Protein AF-0000000087421084 (afdb_homodimer)

Sequence (258 aa):
MLREHEIQVRVRYSETDAMGYLHHANYLNFFEMGRTELLRASGGNYRSVEEQGLFIVVVKMEVRYRAPARYDDMLTVKTQLIRSSPAKLIHNYQVFRDDVLLCEAETLLGCVDAEGKIQRMPDFLSEQLMLREHEIQVRVRYSETDAMGYLHHANYLNFFEMGRTELLRASGGNYRSVEEQGLFIVVVKMEVRYRAPARYDDMLTVKTQLIRSSPAKLIHNYQVFRDDVLLCEAETLLGCVDAEGKIQRMPDFLSEQL

Radius of gyration: 19.01 Å; Cα contacts (8 Å, |Δi|>4): 573; chains: 2; bounding box: 46×54×37 Å

Solvent-accessible surface area (backbone atoms only — not comparable to full-atom values): 13446 Å² total; per-residue (Å²): 120,80,44,58,37,74,47,76,47,67,39,47,74,88,48,39,41,98,86,50,28,50,33,79,46,54,53,49,56,50,52,51,53,31,53,50,49,37,38,39,76,40,76,36,54,69,65,64,44,43,75,70,51,32,43,80,42,74,37,33,38,39,41,40,49,69,46,87,50,39,66,67,38,61,29,38,34,37,25,30,60,74,44,78,55,61,40,35,40,30,38,38,38,38,32,22,48,82,90,43,71,24,33,40,36,39,37,35,32,36,27,18,37,90,84,66,46,81,34,69,55,54,65,73,55,62,72,42,89,115,75,45,58,38,74,48,76,48,66,39,47,72,89,46,37,42,98,86,49,28,49,32,78,47,54,53,50,56,50,51,52,52,30,54,51,49,35,38,39,74,38,76,36,52,70,65,65,44,42,74,73,52,34,45,80,41,74,37,32,39,39,41,40,49,71,48,87,49,38,65,66,38,62,30,40,36,38,24,31,61,75,45,76,56,63,39,37,40,30,38,38,39,39,31,21,48,81,91,42,70,24,34,38,35,40,38,37,31,34,27,20,36,91,85,67,47,80,34,70,55,54,63,74,55,61,74,36,88

Nearest PDB structures (foldseek):
  2egi-assembly1_C  TM=9.529E-01  e=2.575E-13  Aquifex aeolicus
  3hm0-assembly1_B  TM=9.296E-01  e=8.025E-13  Bartonella henselae
  2egi-assembly1_A  TM=9.630E-01  e=4.285E-12  Aquifex aeolicus
  5wh9-assembly2_D-3  TM=9.342E-01  e=6.523E-10  Halalkalibacterium halodurans C-125
  5wh9-assembly2_C-3  TM=9.331E-01  e=7.805E-10  Halalkalibacterium halodurans C-125

Secondary structure (DSSP, 8-state):
---EEEEEEEPPGGGB-TTSBBPGGGHHHHHHHHHHHHHHHTT--HHHHHHTTEEEEEEEEEEEE-S--BTT-EEEEEEEEEEE-SSEEEEEEEEEETTEEEEEEEEEEEEEETTS-B-PPPHHHHTT-/---EEEEEEEPPGGGB-TTSBBPGGGHHHHHHHHHHHHHHHTT--HHHHHHTT-EEEEEEEEEEE-S--BTT-EEEEEEEEEEE-SSEEEEEEEEEETTEEEEEEEEEEEEE-TTS-B-PPPHHHHTT-

Structure (mmCIF, N/CA/C/O backbone):
data_AF-0000000087421084-model_v1
#
loop_
_entity.id
_entity.type
_entity.pdbx_description
1 polymer 'Acyl-CoA thioester hydrolase YbgC'
#
loop_
_atom_site.group_PDB
_atom_site.id
_atom_site.type_symbol
_atom_site.label_atom_id
_atom_site.label_alt_id
_atom_site.label_comp_id
_atom_site.label_asym_id
_atom_site.label_entity_id
_atom_site.label_seq_id
_atom_site.pdbx_PDB_ins_code
_atom_site.Cartn_x
_atom_site.Cartn_y
_atom_site.Cartn_z
_atom_site.occupancy
_atom_site.B_iso_or_equiv
_atom_site.auth_seq_id
_atom_site.auth_comp_id
_atom_site.auth_asym_id
_atom_site.auth_atom_id
_atom_site.pdbx_PDB_model_num
ATOM 1 N N . MET A 1 1 ? -14.633 16.297 19.547 1 50.09 1 MET A N 1
ATOM 2 C CA . MET A 1 1 ? -14.172 16.609 18.188 1 50.09 1 MET A CA 1
ATOM 3 C C . MET A 1 1 ? -14.18 15.367 17.312 1 50.09 1 MET A C 1
ATOM 5 O O . MET A 1 1 ? -14.062 14.25 17.812 1 50.09 1 MET A O 1
ATOM 9 N N . LEU A 1 2 ? -14.688 15.477 15.922 1 62.78 2 LEU A N 1
ATOM 10 C CA . LEU A 1 2 ? -15.086 14.398 15.023 1 62.78 2 LEU A CA 1
ATOM 11 C C . LEU A 1 2 ? -13.914 13.477 14.727 1 62.78 2 LEU A C 1
ATOM 13 O O . LEU A 1 2 ? -12.891 13.914 14.188 1 62.78 2 LEU A O 1
ATOM 17 N N . ARG A 1 3 ? -13.766 12.289 15.352 1 87.25 3 ARG A N 1
ATOM 18 C CA . ARG A 1 3 ? -12.648 11.367 15.25 1 87.25 3 ARG A CA 1
ATOM 19 C C . ARG A 1 3 ? -12.883 10.344 14.141 1 87.25 3 ARG A C 1
ATOM 21 O O . ARG A 1 3 ? -12.117 9.391 13.992 1 87.25 3 ARG A O 1
ATOM 28 N N . GLU A 1 4 ? -14.023 10.688 13.375 1 95.19 4 GLU A N 1
ATOM 29 C CA . GLU A 1 4 ? -14.328 9.797 12.266 1 95.19 4 GLU A CA 1
ATOM 30 C C . GLU A 1 4 ? -14.945 10.555 11.094 1 95.19 4 GLU A C 1
ATOM 32 O O . GLU A 1 4 ? -15.531 11.625 11.281 1 95.19 4 GLU A O 1
ATOM 37 N N . HIS A 1 5 ? -14.797 10.094 9.883 1 97.06 5 HIS A N 1
ATOM 38 C CA . HIS A 1 5 ? -15.297 10.68 8.648 1 97.06 5 HIS A CA 1
ATOM 39 C C . HIS A 1 5 ? -15.453 9.617 7.559 1 97.06 5 HIS A C 1
ATOM 41 O O . HIS A 1 5 ? -14.789 8.578 7.602 1 97.06 5 HIS A O 1
ATOM 47 N N . GLU A 1 6 ? -16.406 9.859 6.652 1 98 6 GLU A N 1
ATOM 48 C CA . GLU A 1 6 ? -16.625 8.938 5.535 1 98 6 GLU A CA 1
ATOM 49 C C . GLU A 1 6 ? -16.656 9.688 4.203 1 98 6 GLU A C 1
ATOM 51 O O . GLU A 1 6 ? -17.219 10.781 4.105 1 98 6 GLU A O 1
ATOM 56 N N . ILE A 1 7 ? -16.094 9.086 3.219 1 98.62 7 ILE A N 1
ATOM 57 C CA . ILE A 1 7 ? -16.203 9.594 1.856 1 98.62 7 ILE A CA 1
ATOM 58 C C . ILE A 1 7 ? -16.578 8.453 0.913 1 98.62 7 ILE A C 1
ATOM 60 O O . ILE A 1 7 ? -16.469 7.277 1.273 1 98.62 7 ILE A O 1
ATOM 64 N N . GLN A 1 8 ? -17.047 8.859 -0.261 1 98.81 8 GLN A N 1
ATOM 65 C CA . GLN A 1 8 ? -17.312 7.883 -1.312 1 98.81 8 GLN A CA 1
ATOM 66 C C . GLN A 1 8 ? -16.359 8.07 -2.488 1 98.81 8 GLN A C 1
ATOM 68 O O . GLN A 1 8 ? -16.047 9.203 -2.871 1 98.81 8 GLN A O 1
ATOM 73 N N . VAL A 1 9 ? -15.922 6.984 -2.988 1 98.75 9 VAL A N 1
ATOM 74 C CA . VAL A 1 9 ? -15.016 7.012 -4.133 1 98.75 9 VAL A CA 1
ATOM 75 C C . VAL A 1 9 ? -15.445 5.961 -5.152 1 98.75 9 VAL A C 1
ATOM 77 O O . VAL A 1 9 ? -15.859 4.859 -4.785 1 98.75 9 VAL A O 1
ATOM 80 N N . ARG A 1 10 ? -15.375 6.301 -6.406 1 98.75 10 ARG A N 1
ATOM 81 C CA . ARG A 1 10 ? -15.633 5.363 -7.496 1 98.75 10 ARG A CA 1
ATOM 82 C C . ARG A 1 10 ? -14.336 4.773 -8.031 1 98.75 10 ARG A C 1
ATOM 84 O O . ARG A 1 10 ? -13.383 5.508 -8.32 1 98.75 10 ARG A O 1
ATOM 91 N N . VAL A 1 11 ? -14.336 3.443 -8.133 1 98.81 11 VAL A N 1
ATOM 92 C CA . VAL A 1 11 ? -13.148 2.783 -8.672 1 98.81 11 VAL A CA 1
ATOM 93 C C . VAL A 1 11 ? -12.992 3.129 -10.156 1 98.81 11 VAL A C 1
ATOM 95 O O . VAL A 1 11 ? -13.906 2.896 -10.953 1 98.81 11 VAL A O 1
ATOM 98 N N . ARG A 1 12 ? -11.883 3.594 -10.555 1 98.62 12 ARG A N 1
ATOM 99 C CA . ARG A 1 12 ? -11.594 3.969 -11.938 1 98.62 12 ARG A CA 1
ATOM 100 C C . ARG A 1 12 ? -10.992 2.801 -12.711 1 98.62 12 ARG A C 1
ATOM 102 O O . ARG A 1 12 ? -10.398 1.899 -12.117 1 98.62 12 ARG A O 1
ATOM 109 N N . TYR A 1 13 ? -11.055 2.893 -14.023 1 98.38 13 TYR A N 1
ATOM 110 C CA . TYR A 1 13 ? -10.555 1.835 -14.891 1 98.38 13 TYR A CA 1
ATOM 111 C C . TYR A 1 13 ? -9.047 1.662 -14.727 1 98.38 13 TYR A C 1
ATOM 113 O O . TYR A 1 13 ? -8.555 0.537 -14.633 1 98.38 13 TYR A O 1
ATOM 121 N N . SER A 1 14 ? -8.281 2.693 -14.609 1 97.81 14 SER A N 1
ATOM 122 C CA . SER A 1 14 ? -6.824 2.682 -14.547 1 97.81 14 SER A CA 1
ATOM 123 C C . SER A 1 14 ? -6.332 2.127 -13.219 1 97.81 14 SER A C 1
ATOM 125 O O . SER A 1 14 ? -5.141 1.862 -13.055 1 97.81 14 SER A O 1
ATOM 127 N N . GLU A 1 15 ? -7.227 1.952 -12.281 1 98.38 15 GLU A N 1
ATOM 128 C CA . GLU A 1 15 ? -6.848 1.492 -10.953 1 98.38 15 GLU A CA 1
ATOM 129 C C . GLU A 1 15 ? -7.004 -0.021 -10.82 1 98.38 15 GLU A C 1
ATOM 131 O O . GLU A 1 15 ? -6.656 -0.603 -9.797 1 98.38 15 GLU A O 1
ATOM 136 N N . THR A 1 16 ? -7.609 -0.667 -11.844 1 98 16 THR A N 1
ATOM 137 C CA . THR A 1 16 ? -7.832 -2.107 -11.812 1 98 16 THR A CA 1
ATOM 138 C C . THR A 1 16 ? -6.645 -2.854 -12.422 1 98 16 THR A C 1
ATOM 140 O O . THR A 1 16 ? -5.766 -2.242 -13.031 1 98 16 THR A O 1
ATOM 143 N N . ASP A 1 17 ? -6.621 -4.156 -12.117 1 95.94 17 ASP A N 1
ATOM 144 C CA . ASP A 1 17 ? -5.523 -4.977 -12.617 1 95.94 17 ASP A CA 1
ATOM 145 C C . ASP A 1 17 ? -6.027 -6.027 -13.609 1 95.94 17 ASP A C 1
ATOM 147 O O . ASP A 1 17 ? -7.188 -5.988 -14.023 1 95.94 17 ASP A O 1
ATOM 151 N N . ALA A 1 18 ? -5.141 -6.906 -14.062 1 92.06 18 ALA A N 1
ATOM 152 C CA . ALA A 1 18 ? -5.438 -7.879 -15.117 1 92.06 18 ALA A CA 1
ATOM 153 C C . ALA A 1 18 ? -6.566 -8.812 -14.695 1 92.06 18 ALA A C 1
ATOM 155 O O . ALA A 1 18 ? -7.227 -9.422 -15.539 1 92.06 18 ALA A O 1
ATOM 156 N N . MET A 1 19 ? -6.816 -8.875 -13.367 1 91.69 19 MET A N 1
ATOM 157 C CA . MET A 1 19 ? -7.887 -9.734 -12.867 1 91.69 19 MET A CA 1
ATOM 158 C C . MET A 1 19 ? -9.219 -8.992 -12.867 1 91.69 19 MET A C 1
ATOM 160 O O . MET A 1 19 ? -10.266 -9.586 -12.578 1 91.69 19 MET A O 1
ATOM 164 N N . GLY A 1 20 ? -9.117 -7.684 -13.18 1 93.94 20 GLY A N 1
ATOM 165 C CA . GLY A 1 20 ? -10.32 -6.871 -13.164 1 93.94 20 GLY A CA 1
ATOM 166 C C . GLY A 1 20 ? -10.664 -6.336 -11.781 1 93.94 20 GLY A C 1
ATOM 167 O O . GLY A 1 20 ? -11.758 -5.828 -11.562 1 93.94 20 GLY A O 1
ATOM 168 N N . TYR A 1 21 ? -9.805 -6.531 -10.852 1 96.94 21 TYR A N 1
ATOM 169 C CA . TYR A 1 21 ? -10 -6.035 -9.492 1 96.94 21 TYR A CA 1
ATOM 170 C C . TYR A 1 21 ? -9.266 -4.723 -9.273 1 96.94 21 TYR A C 1
ATOM 172 O O . TYR A 1 21 ? -8.289 -4.426 -9.977 1 96.94 21 TYR A O 1
ATOM 180 N N . LEU A 1 22 ? -9.789 -3.904 -8.352 1 98.5 22 LEU A N 1
ATOM 181 C CA . LEU A 1 22 ? -8.953 -2.836 -7.82 1 98.5 22 LEU A CA 1
ATOM 182 C C . LEU A 1 22 ? -7.629 -3.391 -7.301 1 98.5 22 LEU A C 1
ATOM 184 O O . LEU A 1 22 ? -7.617 -4.25 -6.414 1 98.5 22 LEU A O 1
ATOM 188 N N . HIS A 1 23 ? -6.574 -2.889 -7.867 1 98.5 23 HIS A N 1
ATOM 189 C CA . HIS A 1 23 ? -5.25 -3.328 -7.434 1 98.5 23 HIS A CA 1
ATOM 190 C C . HIS A 1 23 ? -5.031 -3.033 -5.953 1 98.5 23 HIS A C 1
ATOM 192 O O . HIS A 1 23 ? -5.383 -1.954 -5.473 1 98.5 23 HIS A O 1
ATOM 198 N N . HIS A 1 24 ? -4.398 -3.979 -5.254 1 98.62 24 HIS A N 1
ATOM 199 C CA . HIS A 1 24 ? -4.285 -3.877 -3.805 1 98.62 24 HIS A CA 1
ATOM 200 C C . HIS A 1 24 ? -3.549 -2.607 -3.395 1 98.62 24 HIS A C 1
ATOM 202 O O . HIS A 1 24 ? -3.848 -2.02 -2.354 1 98.62 24 HIS A O 1
ATOM 208 N N . ALA A 1 25 ? -2.627 -2.141 -4.176 1 98.69 25 ALA A N 1
ATOM 209 C CA . ALA A 1 25 ? -1.849 -0.947 -3.854 1 98.69 25 ALA A CA 1
ATOM 210 C C . ALA A 1 25 ? -2.723 0.303 -3.887 1 98.69 25 ALA A C 1
ATOM 212 O O . ALA A 1 25 ? -2.461 1.27 -3.166 1 98.69 25 ALA A O 1
ATOM 213 N N . ASN A 1 26 ? -3.721 0.265 -4.684 1 98.75 26 ASN A N 1
ATOM 214 C CA . ASN A 1 26 ? -4.496 1.478 -4.922 1 98.75 26 ASN A CA 1
ATOM 215 C C . ASN A 1 26 ? -5.434 1.779 -3.754 1 98.75 26 ASN A C 1
ATOM 217 O O . ASN A 1 26 ? -5.934 2.9 -3.627 1 98.75 26 ASN A O 1
ATOM 221 N N . TYR A 1 27 ? -5.688 0.797 -2.883 1 98.94 27 TYR A N 1
ATOM 222 C CA . TYR A 1 27 ? -6.438 1.064 -1.663 1 98.94 27 TYR A CA 1
ATOM 223 C C . TYR A 1 27 ? -5.738 2.115 -0.809 1 98.94 27 TYR A C 1
ATOM 225 O O . TYR A 1 27 ? -6.391 2.889 -0.106 1 98.94 27 TYR A O 1
ATOM 233 N N . LEU A 1 28 ? -4.43 2.137 -0.872 1 98.81 28 LEU A N 1
ATOM 234 C CA . LEU A 1 28 ? -3.66 3.076 -0.063 1 98.81 28 LEU A CA 1
ATOM 235 C C . LEU A 1 28 ? -3.979 4.516 -0.452 1 98.81 28 LEU A C 1
ATOM 237 O O . LEU A 1 28 ? -3.982 5.406 0.4 1 98.81 28 LEU A O 1
ATOM 241 N N . ASN A 1 29 ? -4.227 4.734 -1.696 1 98.62 29 ASN A N 1
ATOM 242 C CA . ASN A 1 29 ? -4.645 6.059 -2.143 1 98.62 29 ASN A CA 1
ATOM 243 C C . ASN A 1 29 ? -5.969 6.473 -1.509 1 98.62 29 ASN A C 1
ATOM 245 O O . ASN A 1 29 ? -6.164 7.645 -1.173 1 98.62 29 ASN A O 1
ATOM 249 N N . PHE A 1 30 ? -6.832 5.539 -1.346 1 98.88 30 PHE A N 1
ATOM 250 C CA . PHE A 1 30 ? -8.125 5.832 -0.73 1 98.88 30 PHE A CA 1
ATOM 251 C C . PHE A 1 30 ? -7.953 6.152 0.75 1 98.88 30 PHE A C 1
ATOM 253 O O . PHE A 1 30 ? -8.656 7.016 1.287 1 98.88 30 PHE A O 1
ATOM 260 N N . PHE A 1 31 ? -7.027 5.395 1.418 1 98.81 31 PHE A N 1
ATOM 261 C CA . PHE A 1 31 ? -6.734 5.723 2.809 1 98.81 31 PHE A CA 1
ATOM 262 C C . PHE A 1 31 ? -6.25 7.16 2.939 1 98.81 31 PHE A C 1
ATOM 264 O O . PHE A 1 31 ? -6.68 7.887 3.838 1 98.81 31 PHE A O 1
ATOM 271 N N . GLU A 1 32 ? -5.359 7.543 2.062 1 98.31 32 GLU A N 1
ATOM 272 C CA . GLU A 1 32 ? -4.844 8.906 2.057 1 98.31 32 GLU A CA 1
ATOM 273 C C . GLU A 1 32 ? -5.969 9.922 1.853 1 98.31 32 GLU A C 1
ATOM 275 O O . GLU A 1 32 ? -6.043 10.922 2.564 1 98.31 32 GLU A O 1
ATOM 280 N N . MET A 1 33 ? -6.832 9.648 0.858 1 98.19 33 MET A N 1
ATOM 281 C CA . MET A 1 33 ? -7.977 10.531 0.645 1 98.19 33 MET A CA 1
ATOM 282 C C . MET A 1 33 ? -8.828 10.625 1.905 1 98.19 33 MET A C 1
ATOM 284 O O . MET A 1 33 ? -9.266 11.711 2.285 1 98.19 33 MET A O 1
ATOM 288 N N . GLY A 1 34 ? -9.039 9.469 2.539 1 98.12 34 GLY A N 1
ATOM 289 C CA . GLY A 1 34 ? -9.844 9.43 3.75 1 98.12 34 GLY A CA 1
ATOM 290 C C . GLY A 1 34 ? -9.297 10.297 4.863 1 98.12 34 GLY A C 1
ATOM 291 O O . GLY A 1 34 ? -10.023 11.109 5.441 1 98.12 34 GLY A O 1
ATOM 292 N N . ARG A 1 35 ? -8.055 10.141 5.18 1 96.5 35 ARG A N 1
ATOM 293 C CA . ARG A 1 35 ? -7.504 10.891 6.301 1 96.5 35 ARG A CA 1
ATOM 294 C C . ARG A 1 35 ? -7.391 12.375 5.957 1 96.5 35 ARG A C 1
ATOM 296 O O . ARG A 1 35 ? -7.531 13.234 6.828 1 96.5 35 ARG A O 1
ATOM 303 N N . THR A 1 36 ? -7.148 12.719 4.676 1 96 36 THR A N 1
ATOM 304 C CA . THR A 1 36 ? -7.125 14.109 4.242 1 96 36 THR A CA 1
ATOM 305 C C . THR A 1 36 ? -8.484 14.766 4.449 1 96 36 THR A C 1
ATOM 307 O O . THR A 1 36 ? -8.578 15.859 5 1 96 36 THR A O 1
ATOM 310 N N . GLU A 1 37 ? -9.516 14.062 4.074 1 96.62 37 GLU A N 1
ATOM 311 C CA . GLU A 1 37 ? -10.867 14.617 4.191 1 96.62 37 GLU A CA 1
ATOM 312 C C . GLU A 1 37 ? -11.328 14.648 5.648 1 96.62 37 GLU A C 1
ATOM 314 O O . GLU A 1 37 ? -12.062 15.547 6.051 1 96.62 37 GLU A O 1
ATOM 319 N N . LEU A 1 38 ? -10.906 13.672 6.434 1 95.94 38 LEU A N 1
ATOM 320 C CA . LEU A 1 38 ? -11.18 13.727 7.867 1 95.94 38 LEU A CA 1
ATOM 321 C C . LEU A 1 38 ? -10.609 15 8.477 1 95.94 38 LEU A C 1
ATOM 323 O O . LEU A 1 38 ? -11.297 15.695 9.234 1 95.94 38 LEU A O 1
ATOM 327 N N . LEU A 1 39 ? -9.391 15.273 8.141 1 93.25 39 LEU A N 1
ATOM 328 C CA . LEU A 1 39 ? -8.758 16.484 8.648 1 93.25 39 LEU A CA 1
ATOM 329 C C . LEU A 1 39 ? -9.516 17.734 8.18 1 93.25 39 LEU A C 1
ATOM 331 O O . LEU A 1 39 ? -9.742 18.656 8.969 1 93.25 39 LEU A O 1
ATOM 335 N N . ARG A 1 40 ? -9.859 17.75 6.922 1 93.25 40 ARG A N 1
ATOM 336 C CA . ARG A 1 40 ? -10.602 18.875 6.375 1 93.25 40 ARG A CA 1
ATOM 337 C C . ARG A 1 40 ? -11.914 19.078 7.121 1 93.25 40 ARG A C 1
ATOM 339 O O . ARG A 1 40 ? -12.297 20.219 7.426 1 93.25 40 ARG A O 1
ATOM 346 N N . ALA A 1 41 ? -12.594 18.047 7.414 1 92.5 41 ALA A N 1
ATOM 347 C CA . ALA A 1 41 ? -13.867 18.094 8.125 1 92.5 41 ALA A CA 1
ATOM 348 C C . ALA A 1 41 ? -13.68 18.656 9.539 1 92.5 41 ALA A C 1
ATOM 350 O O . ALA A 1 41 ? -14.617 19.172 10.133 1 92.5 41 ALA A O 1
ATOM 351 N N . SER A 1 42 ? -12.484 18.516 10.039 1 88.44 42 SER A N 1
ATOM 352 C CA . SER A 1 42 ? -12.18 18.984 11.383 1 88.44 42 SER A CA 1
ATOM 353 C C . SER A 1 42 ? -11.672 20.422 11.367 1 88.44 42 SER A C 1
ATOM 355 O O . SER A 1 42 ? -11.289 20.969 12.406 1 88.44 42 SER A O 1
ATOM 357 N N . GLY A 1 43 ? -11.594 21.016 10.18 1 87.88 43 GLY A N 1
ATOM 358 C CA . GLY A 1 43 ? -11.211 22.422 10.07 1 87.88 43 GLY A CA 1
ATOM 359 C C . GLY A 1 43 ? -9.758 22.625 9.68 1 87.88 43 GLY A C 1
ATOM 360 O O . GLY A 1 43 ? -9.273 23.75 9.633 1 87.88 43 GLY A O 1
ATOM 361 N N . GLY A 1 44 ? -9.133 21.469 9.414 1 87.94 44 GLY A N 1
ATOM 362 C CA . GLY A 1 44 ? -7.734 21.547 9.039 1 87.94 44 GLY A CA 1
ATOM 363 C C . GLY A 1 44 ? -7.484 21.125 7.598 1 87.94 44 GLY A C 1
ATOM 364 O O . GLY A 1 44 ? -8.422 20.828 6.863 1 87.94 44 GLY A O 1
ATOM 365 N N . ASN A 1 45 ? -6.129 21.281 7.219 1 89.25 45 ASN A N 1
ATOM 366 C CA . ASN A 1 45 ? -5.699 20.766 5.922 1 89.25 45 ASN A CA 1
ATOM 367 C C . ASN A 1 45 ? -4.188 20.547 5.887 1 89.25 45 ASN A C 1
ATOM 369 O O . ASN A 1 45 ? -3.428 21.297 6.488 1 89.25 45 ASN A O 1
ATOM 373 N N . TYR A 1 46 ? -3.875 19.531 5.176 1 89.25 46 TYR A N 1
ATOM 374 C CA . TYR A 1 46 ? -2.473 19.125 5.125 1 89.25 46 TYR A CA 1
ATOM 375 C C . TYR A 1 46 ? -1.642 20.156 4.367 1 89.25 46 TYR A C 1
ATOM 377 O O . TYR A 1 46 ? -0.456 20.344 4.656 1 89.25 46 TYR A O 1
ATOM 385 N N . ARG A 1 47 ? -2.25 20.859 3.469 1 91.25 47 ARG A N 1
ATOM 386 C CA . ARG A 1 47 ? -1.538 21.891 2.703 1 91.25 47 ARG A CA 1
ATOM 387 C C . ARG A 1 47 ? -0.979 22.969 3.619 1 91.25 47 ARG A C 1
ATOM 389 O O . ARG A 1 47 ? 0.162 23.406 3.451 1 91.25 47 ARG A O 1
ATOM 396 N N . SER A 1 48 ? -1.76 23.391 4.57 1 90.38 48 SER A N 1
ATOM 397 C CA . SER A 1 48 ? -1.326 24.406 5.516 1 90.38 48 SER A CA 1
ATOM 398 C C . SER A 1 48 ? -0.156 23.922 6.363 1 90.38 48 SER A C 1
ATOM 400 O O . SER A 1 48 ? 0.716 24.703 6.738 1 90.38 48 SER A O 1
ATOM 402 N N . VAL A 1 49 ? -0.124 22.641 6.68 1 91.06 49 VAL A N 1
ATOM 403 C CA . VAL A 1 49 ? 0.974 22.031 7.426 1 91.06 49 VAL A CA 1
ATOM 404 C C . VAL A 1 49 ? 2.262 22.109 6.609 1 91.06 49 VAL A C 1
ATOM 406 O O . VAL A 1 49 ? 3.305 22.516 7.121 1 91.06 49 VAL A O 1
ATOM 409 N N . GLU A 1 50 ? 2.119 21.781 5.371 1 92.38 50 GLU A N 1
ATOM 410 C CA . GLU A 1 50 ? 3.266 21.797 4.469 1 92.38 50 GLU A CA 1
ATOM 411 C C . GLU A 1 50 ? 3.812 23.219 4.293 1 92.38 50 GLU A C 1
ATOM 413 O O . GLU A 1 50 ? 5.02 23.406 4.141 1 92.38 50 GLU A O 1
ATOM 418 N N . GLU A 1 51 ? 2.941 24.219 4.285 1 92.31 51 GLU A N 1
ATOM 419 C CA . GLU A 1 51 ? 3.34 25.609 4.145 1 92.31 51 GLU A CA 1
ATOM 420 C C . GLU A 1 51 ? 4.219 26.047 5.312 1 92.31 51 GLU A C 1
ATOM 422 O O . GLU A 1 51 ? 4.965 27.031 5.199 1 92.31 51 GLU A O 1
ATOM 427 N N . GLN A 1 52 ? 4.168 25.375 6.379 1 91.94 52 GLN A N 1
ATOM 428 C CA . GLN A 1 52 ? 4.977 25.672 7.551 1 91.94 52 GLN A CA 1
ATOM 429 C C . GLN A 1 52 ? 6.281 24.891 7.539 1 91.94 52 GLN A C 1
ATOM 431 O O . GLN A 1 52 ? 7.035 24.906 8.516 1 91.94 52 GLN A O 1
ATOM 436 N N . GLY A 1 53 ? 6.492 24.156 6.496 1 93.56 53 GLY A N 1
ATOM 437 C CA . GLY A 1 53 ? 7.715 23.375 6.367 1 93.56 53 GLY A CA 1
ATOM 438 C C . GLY A 1 53 ? 7.645 22.031 7.062 1 93.56 53 GLY A C 1
ATOM 439 O O . GLY A 1 53 ? 8.672 21.422 7.371 1 93.56 53 GLY A O 1
ATOM 440 N N . LEU A 1 54 ? 6.41 21.609 7.398 1 95.44 54 LEU A N 1
ATOM 441 C CA . LEU A 1 54 ? 6.203 20.328 8.062 1 95.44 54 LEU A CA 1
ATOM 442 C C . LEU A 1 54 ? 5.461 19.359 7.152 1 95.44 54 LEU A C 1
ATOM 444 O O . LEU A 1 54 ? 4.699 19.781 6.277 1 95.44 54 LEU A O 1
ATOM 448 N N . PHE A 1 55 ? 5.742 18.094 7.387 1 95.12 55 PHE A N 1
ATOM 449 C CA . PHE A 1 55 ? 5.148 17.047 6.57 1 95.12 55 PHE A CA 1
ATOM 450 C C . PHE A 1 55 ? 4.656 15.891 7.441 1 95.12 55 PHE A C 1
ATOM 452 O O . PHE A 1 55 ? 5.289 15.547 8.438 1 95.12 55 PHE A O 1
ATOM 459 N N . ILE A 1 56 ? 3.531 15.391 7.074 1 95.44 56 ILE A N 1
ATOM 460 C CA . ILE A 1 56 ? 3.016 14.18 7.699 1 95.44 56 ILE A CA 1
ATOM 461 C C . ILE A 1 56 ? 3.305 12.977 6.809 1 95.44 56 ILE A C 1
ATOM 463 O O . ILE A 1 56 ? 2.836 12.906 5.668 1 95.44 56 ILE A O 1
ATOM 467 N N . VAL A 1 57 ? 4.047 12 7.34 1 97.12 57 VAL A N 1
ATOM 468 C CA . VAL A 1 57 ? 4.508 10.875 6.523 1 97.12 57 VAL A CA 1
ATOM 469 C C . VAL A 1 57 ? 3.996 9.562 7.117 1 97.12 57 VAL A C 1
ATOM 471 O O . VAL A 1 57 ? 3.771 9.469 8.328 1 97.12 57 VAL A O 1
ATOM 474 N N . VAL A 1 58 ? 3.758 8.617 6.27 1 98.44 58 VAL A N 1
ATOM 475 C CA . VAL A 1 58 ? 3.402 7.285 6.738 1 98.44 58 VAL A CA 1
ATOM 476 C C . VAL A 1 58 ? 4.652 6.555 7.215 1 98.44 58 VAL A C 1
ATOM 478 O O . VAL A 1 58 ? 5.625 6.418 6.465 1 98.44 58 VAL A O 1
ATOM 481 N N . VAL A 1 59 ? 4.605 6.078 8.438 1 98.5 59 VAL A N 1
ATOM 482 C CA . VAL A 1 59 ? 5.723 5.383 9.062 1 98.5 59 VAL A CA 1
ATOM 483 C C . VAL A 1 59 ? 5.48 3.875 9.031 1 98.5 59 VAL A C 1
ATOM 485 O O . VAL A 1 59 ? 6.406 3.094 8.805 1 98.5 59 VAL A O 1
ATOM 488 N N . LYS A 1 60 ? 4.297 3.527 9.336 1 98.81 60 LYS A N 1
ATOM 489 C CA . LYS A 1 60 ? 3.887 2.125 9.359 1 98.81 60 LYS A CA 1
ATOM 490 C C . LYS A 1 60 ? 2.471 1.958 8.812 1 98.81 60 LYS A C 1
ATOM 492 O O . LYS A 1 60 ? 1.631 2.846 8.969 1 98.81 60 LYS A O 1
ATOM 497 N N . MET A 1 61 ? 2.248 0.798 8.289 1 98.75 61 MET A N 1
ATOM 498 C CA . MET A 1 61 ? 0.911 0.49 7.789 1 98.75 61 MET A CA 1
ATOM 499 C C . MET A 1 61 ? 0.643 -1.011 7.848 1 98.75 61 MET A C 1
ATOM 501 O O . MET A 1 61 ? 1.525 -1.815 7.543 1 98.75 61 MET A O 1
ATOM 505 N N . GLU A 1 62 ? -0.53 -1.327 8.227 1 98.88 62 GLU A N 1
ATOM 506 C CA . GLU A 1 62 ? -1.044 -2.691 8.148 1 98.88 62 GLU A CA 1
ATOM 507 C C . GLU A 1 62 ? -2.381 -2.732 7.41 1 98.88 62 GLU A C 1
ATOM 509 O O . GLU A 1 62 ? -3.271 -1.926 7.684 1 98.88 62 GLU A O 1
ATOM 514 N N . VAL A 1 63 ? -2.502 -3.67 6.531 1 98.88 63 VAL A N 1
ATOM 515 C CA . VAL A 1 63 ? -3.709 -3.766 5.719 1 98.88 63 VAL A CA 1
ATOM 516 C C . VAL A 1 63 ? -4.191 -5.215 5.68 1 98.88 63 VAL A C 1
ATOM 518 O O . VAL A 1 63 ? -3.387 -6.141 5.543 1 98.88 63 VAL A O 1
ATOM 521 N N . ARG A 1 64 ? -5.457 -5.383 5.793 1 98.88 64 ARG A N 1
ATOM 522 C CA . ARG A 1 64 ? -6.117 -6.664 5.574 1 98.88 64 ARG A CA 1
ATOM 523 C C . ARG A 1 64 ? -7.148 -6.566 4.453 1 98.88 64 ARG A C 1
ATOM 525 O O . ARG A 1 64 ? -8.078 -5.766 4.527 1 98.88 64 ARG A O 1
ATOM 532 N N . TYR A 1 65 ? -6.945 -7.375 3.455 1 98.69 65 TYR A N 1
ATOM 533 C CA . TYR A 1 65 ? -7.863 -7.43 2.324 1 98.69 65 TYR A CA 1
ATOM 534 C C . TYR A 1 65 ? -8.844 -8.586 2.477 1 98.69 65 TYR A C 1
ATOM 536 O O . TYR A 1 65 ? -8.438 -9.734 2.635 1 98.69 65 TYR A O 1
ATOM 544 N N . ARG A 1 66 ? -10.117 -8.25 2.338 1 97.88 66 ARG A N 1
ATOM 545 C CA . ARG A 1 66 ? -11.125 -9.258 2.656 1 97.88 66 ARG A CA 1
ATOM 546 C C . ARG A 1 66 ? -11.875 -9.695 1.402 1 97.88 66 ARG A C 1
ATOM 548 O O . ARG A 1 66 ? -12.211 -10.867 1.254 1 97.88 66 ARG A O 1
ATOM 555 N N . ALA A 1 67 ? -12.227 -8.797 0.555 1 97.31 67 ALA A N 1
ATOM 556 C CA . ALA A 1 67 ? -12.961 -9.039 -0.688 1 97.31 67 ALA A CA 1
ATOM 557 C C . ALA A 1 67 ? -12.547 -8.039 -1.767 1 97.31 67 ALA A C 1
ATOM 559 O O . ALA A 1 67 ? -12.109 -6.93 -1.459 1 97.31 67 ALA A O 1
ATOM 560 N N . PRO A 1 68 ? -12.688 -8.445 -3.012 1 97.12 68 PRO A N 1
ATOM 561 C CA . PRO A 1 68 ? -12.227 -7.57 -4.086 1 97.12 68 PRO A CA 1
ATOM 562 C C . PRO A 1 68 ? -13.234 -6.477 -4.434 1 97.12 68 PRO A C 1
ATOM 564 O O . PRO A 1 68 ? -14.438 -6.648 -4.219 1 97.12 68 PRO A O 1
ATOM 567 N N . ALA A 1 69 ? -12.734 -5.352 -4.914 1 98.31 69 ALA A N 1
ATOM 568 C CA . ALA A 1 69 ? -13.516 -4.332 -5.602 1 98.31 69 ALA A CA 1
ATOM 569 C C . ALA A 1 69 ? -13.273 -4.371 -7.109 1 98.31 69 ALA A C 1
ATOM 571 O O . ALA A 1 69 ? -12.227 -4.844 -7.559 1 98.31 69 ALA A O 1
ATOM 572 N N . ARG A 1 70 ? -14.234 -3.852 -7.898 1 97.88 70 ARG A N 1
ATOM 573 C CA . ARG A 1 70 ? -14.148 -3.875 -9.359 1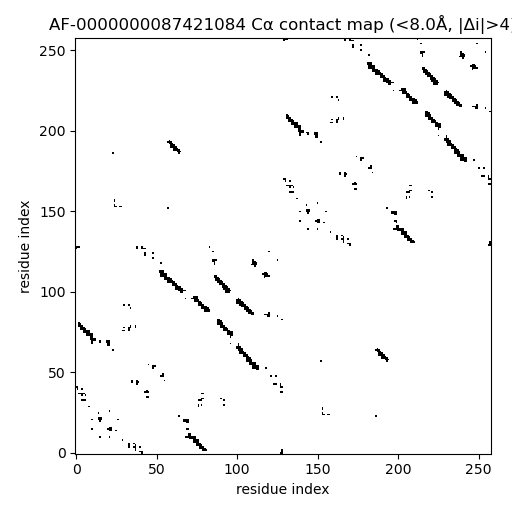 97.88 70 ARG A CA 1
ATOM 574 C C . ARG A 1 70 ? -14.375 -2.484 -9.938 1 97.88 70 ARG A C 1
ATOM 576 O O . ARG A 1 70 ? -14.773 -1.562 -9.227 1 97.88 70 ARG A O 1
ATOM 583 N N . TYR A 1 71 ? -14.086 -2.424 -11.219 1 98.38 71 TYR A N 1
ATOM 584 C CA . TYR A 1 71 ? -14.328 -1.182 -11.945 1 98.38 71 TYR A CA 1
ATOM 585 C C . TYR A 1 71 ? -15.742 -0.676 -11.711 1 98.38 71 TYR A C 1
ATOM 587 O O . TYR A 1 71 ? -16.703 -1.457 -11.719 1 98.38 71 TYR A O 1
ATOM 595 N N . ASP A 1 72 ? -15.797 0.617 -11.461 1 98.38 72 ASP A N 1
ATOM 596 C CA . ASP A 1 72 ? -17.047 1.37 -11.383 1 98.38 72 ASP A CA 1
ATOM 597 C C . ASP A 1 72 ? -17.766 1.097 -10.062 1 98.38 72 ASP A C 1
ATOM 599 O O . ASP A 1 72 ? -18.828 1.674 -9.797 1 98.38 72 ASP A O 1
ATOM 603 N N . ASP A 1 73 ? -17.219 0.241 -9.234 1 98.69 73 ASP A N 1
ATOM 604 C CA . ASP A 1 73 ? -17.766 0.094 -7.891 1 98.69 73 ASP A CA 1
ATOM 605 C C . ASP A 1 73 ? -17.734 1.419 -7.133 1 98.69 73 ASP A C 1
ATOM 607 O O . ASP A 1 73 ? -16.734 2.143 -7.188 1 98.69 73 ASP A O 1
ATOM 611 N N . MET A 1 74 ? -18.828 1.79 -6.5 1 98.88 74 MET A N 1
ATOM 612 C CA . MET A 1 74 ? -18.844 2.877 -5.523 1 98.88 74 MET A CA 1
ATOM 613 C C . MET A 1 74 ? -18.469 2.365 -4.133 1 98.88 74 MET A C 1
ATOM 615 O O . MET A 1 74 ? -19.156 1.502 -3.584 1 98.88 74 MET A O 1
ATOM 619 N N . LEU A 1 75 ? -17.391 2.932 -3.572 1 98.94 75 LEU A N 1
ATOM 620 C CA . LEU A 1 75 ? -16.891 2.459 -2.289 1 98.94 75 LEU A CA 1
ATOM 621 C C . LEU A 1 75 ? -17.047 3.527 -1.214 1 98.94 75 LEU A C 1
ATOM 623 O O . LEU A 1 75 ? -16.922 4.723 -1.497 1 98.94 75 LEU A O 1
ATOM 627 N N . THR A 1 76 ? -17.344 3.059 -0.009 1 98.94 76 THR A N 1
ATOM 628 C CA . THR A 1 76 ? -17.312 3.93 1.161 1 98.94 76 THR A CA 1
ATOM 629 C C . THR A 1 76 ? -16.031 3.729 1.954 1 98.94 76 THR A C 1
ATOM 631 O O . THR A 1 76 ? -15.711 2.607 2.359 1 98.94 76 THR A O 1
ATOM 634 N N . VAL A 1 77 ? -15.344 4.797 2.129 1 98.88 77 VAL A N 1
ATOM 635 C CA . VAL A 1 77 ? -14.133 4.781 2.941 1 98.88 77 VAL A CA 1
ATOM 636 C C . VAL A 1 77 ? -14.406 5.445 4.289 1 98.88 77 VAL A C 1
ATOM 638 O O . VAL A 1 77 ? -14.648 6.652 4.355 1 98.88 77 VAL A O 1
ATOM 641 N N . LYS A 1 78 ? -14.344 4.609 5.324 1 98.81 78 LYS A N 1
ATOM 642 C CA . LYS A 1 78 ? -14.477 5.117 6.688 1 98.81 78 LYS A CA 1
ATOM 643 C C . LYS A 1 78 ? -13.109 5.289 7.34 1 98.81 78 LYS A C 1
ATOM 645 O O . LYS A 1 78 ? -12.297 4.363 7.352 1 98.81 78 LYS A O 1
ATOM 650 N N . THR A 1 79 ? -12.914 6.438 7.836 1 98.56 79 THR A N 1
ATOM 651 C CA . THR A 1 79 ? -11.641 6.766 8.469 1 98.56 79 THR A CA 1
ATOM 652 C C . THR A 1 79 ? -11.859 7.27 9.891 1 98.56 79 THR A C 1
ATOM 654 O O . THR A 1 79 ? -12.766 8.062 10.148 1 98.56 79 THR A O 1
ATOM 657 N N . GLN A 1 80 ? -11.047 6.75 10.797 1 97.94 80 GLN A N 1
ATOM 658 C CA . GLN A 1 80 ? -11.125 7.16 12.195 1 97.94 80 GLN A CA 1
ATOM 659 C C . GLN A 1 80 ? -9.742 7.492 12.75 1 97.94 80 GLN A C 1
ATOM 661 O O . GLN A 1 80 ? -8.789 6.734 12.547 1 97.94 80 GLN A O 1
ATOM 666 N N . LEU A 1 81 ? -9.609 8.594 13.43 1 96.69 81 LEU A N 1
ATOM 667 C CA . LEU A 1 81 ? -8.414 8.883 14.219 1 96.69 81 LEU A CA 1
ATOM 668 C C . LEU A 1 81 ? -8.453 8.148 15.555 1 96.69 81 LEU A C 1
ATOM 670 O O . LEU A 1 81 ? -9.312 8.43 16.391 1 96.69 81 LEU A O 1
ATOM 674 N N . ILE A 1 82 ? -7.488 7.266 15.789 1 95.81 82 ILE A N 1
ATOM 675 C CA . ILE A 1 82 ? -7.539 6.395 16.953 1 95.81 82 ILE A CA 1
ATOM 676 C C . ILE A 1 82 ? -6.668 6.969 18.062 1 95.81 82 ILE A C 1
ATOM 678 O O . ILE A 1 82 ? -6.957 6.777 19.25 1 95.81 82 ILE A O 1
ATOM 682 N N . ARG A 1 83 ? -5.656 7.527 17.688 1 93.81 83 ARG A N 1
ATOM 683 C CA . ARG A 1 83 ? -4.707 8.07 18.656 1 93.81 83 ARG A CA 1
ATOM 684 C C . ARG A 1 83 ? -3.963 9.273 18.062 1 93.81 83 ARG A C 1
ATOM 686 O O . ARG A 1 83 ? -3.639 9.289 16.875 1 93.81 83 ARG A O 1
ATOM 693 N N . SER A 1 84 ? -3.797 10.211 18.891 1 92.94 84 SER A N 1
ATOM 694 C CA . SER A 1 84 ? -2.988 11.367 18.531 1 92.94 84 SER A CA 1
ATOM 695 C C . SER A 1 84 ? -1.967 11.688 19.625 1 92.94 84 SER A C 1
ATOM 697 O O . SER A 1 84 ? -2.279 11.633 20.812 1 92.94 84 SER A O 1
ATOM 699 N N . SER A 1 85 ? -0.765 11.82 19.234 1 92.5 85 SER A N 1
ATOM 700 C CA . SER A 1 85 ? 0.311 12.297 20.094 1 92.5 85 SER A CA 1
ATOM 701 C C . SER A 1 85 ? 0.929 13.578 19.547 1 92.5 85 SER A C 1
ATOM 703 O O . SER A 1 85 ? 0.531 14.062 18.484 1 92.5 85 SER A O 1
ATOM 705 N N . PRO A 1 86 ? 1.885 14.188 20.266 1 93.12 86 PRO A N 1
ATOM 706 C CA . PRO A 1 86 ? 2.492 15.422 19.766 1 93.12 86 PRO A CA 1
ATOM 707 C C . PRO A 1 86 ? 3.217 15.234 18.438 1 93.12 86 PRO A C 1
ATOM 709 O O . PRO A 1 86 ? 3.406 16.188 17.688 1 93.12 86 PRO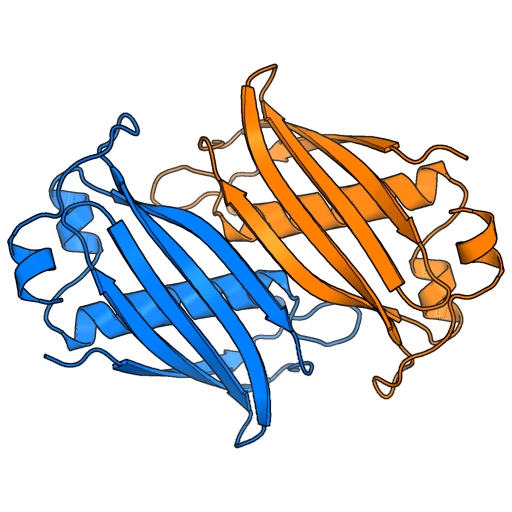 A O 1
ATOM 712 N N . ALA A 1 87 ? 3.59 13.969 18.188 1 95.81 87 ALA A N 1
ATOM 713 C CA . ALA A 1 87 ? 4.379 13.82 16.969 1 95.81 87 ALA A CA 1
ATOM 714 C C . ALA A 1 87 ? 3.816 12.711 16.078 1 95.81 87 ALA A C 1
ATOM 716 O O . ALA A 1 87 ? 4.328 12.469 14.977 1 95.81 87 ALA A O 1
ATOM 717 N N . LYS A 1 88 ? 2.738 12.047 16.547 1 96.19 88 LYS A N 1
ATOM 718 C CA . LYS A 1 88 ? 2.277 10.875 15.797 1 96.19 88 LYS A CA 1
ATOM 719 C C . LYS A 1 88 ? 0.754 10.828 15.734 1 96.19 88 LYS A C 1
ATOM 721 O O . LYS A 1 88 ? 0.077 11.281 16.656 1 96.19 88 LYS A O 1
ATOM 726 N N . LEU A 1 89 ? 0.276 10.258 14.648 1 96.25 89 LEU A N 1
ATOM 727 C CA . LEU A 1 89 ? -1.144 9.984 14.453 1 96.25 89 LEU A CA 1
ATOM 728 C C . LEU A 1 89 ? -1.363 8.523 14.078 1 96.25 89 LEU A C 1
ATOM 730 O O . LEU A 1 89 ? -0.601 7.957 13.289 1 96.25 89 LEU A O 1
ATOM 734 N N . ILE A 1 90 ? -2.391 7.922 14.664 1 98 90 ILE A N 1
ATOM 735 C CA . ILE A 1 90 ? -2.818 6.59 14.25 1 98 90 ILE A CA 1
ATOM 736 C C . ILE A 1 90 ? -4.242 6.648 13.703 1 98 90 ILE A C 1
ATOM 738 O O . ILE A 1 90 ? -5.156 7.117 14.383 1 98 90 ILE A O 1
ATOM 742 N N . HIS A 1 91 ? -4.41 6.215 12.492 1 98.25 91 HIS A N 1
ATOM 743 C CA . HIS A 1 91 ? -5.715 6.145 11.844 1 98.25 91 HIS A CA 1
ATOM 744 C C . HIS A 1 91 ? -6.105 4.699 11.539 1 98.25 91 HIS A C 1
ATOM 746 O O . HIS A 1 91 ? -5.25 3.881 11.195 1 98.25 91 HIS A O 1
ATOM 752 N N . ASN A 1 92 ? -7.375 4.469 11.648 1 98.69 92 ASN A N 1
ATOM 753 C CA . ASN A 1 92 ? -7.984 3.248 11.125 1 98.69 92 ASN A CA 1
ATOM 754 C C . ASN A 1 92 ? -8.836 3.525 9.891 1 98.69 92 ASN A C 1
ATOM 756 O O . ASN A 1 92 ? -9.422 4.598 9.766 1 98.69 92 ASN A O 1
ATOM 760 N N . TYR A 1 93 ? -8.875 2.539 9.055 1 98.88 93 TYR A N 1
ATOM 761 C CA . TYR A 1 93 ? -9.656 2.637 7.828 1 98.88 93 TYR A CA 1
ATOM 762 C C . TYR A 1 93 ? -10.492 1.383 7.613 1 98.88 93 TYR A C 1
ATOM 764 O O . TYR A 1 93 ? -10.039 0.269 7.887 1 98.88 93 TYR A O 1
ATOM 772 N N . GLN A 1 94 ? -11.672 1.599 7.129 1 98.88 94 GLN A N 1
ATOM 773 C CA . GLN A 1 94 ? -12.516 0.533 6.59 1 98.88 94 GLN A CA 1
ATOM 774 C C . GLN A 1 94 ? -13.086 0.918 5.227 1 98.88 94 GLN A C 1
ATOM 776 O O . GLN A 1 94 ? -13.586 2.031 5.051 1 98.88 94 GLN A O 1
AT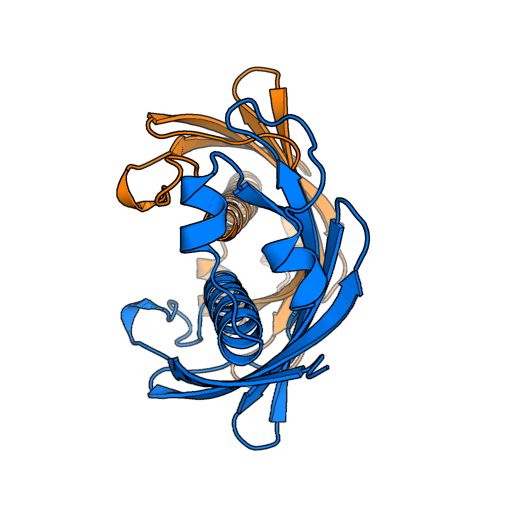OM 781 N N . VAL A 1 95 ? -12.984 0.063 4.281 1 98.94 95 VAL A N 1
ATOM 782 C CA . VAL A 1 95 ? -13.539 0.286 2.951 1 98.94 95 VAL A CA 1
ATOM 783 C C . VAL A 1 95 ? -14.688 -0.692 2.697 1 98.94 95 VAL A C 1
ATOM 785 O O . VAL A 1 95 ? -14.516 -1.906 2.836 1 98.94 95 VAL A O 1
ATOM 788 N N . PHE A 1 96 ? -15.773 -0.135 2.271 1 98.94 96 PHE A N 1
ATOM 789 C CA . PHE A 1 96 ? -16.969 -0.936 2.057 1 98.94 96 PHE A CA 1
ATOM 790 C C . PHE A 1 96 ? -17.469 -0.789 0.624 1 98.94 96 PHE A C 1
ATOM 792 O O . PHE A 1 96 ? -17.359 0.282 0.025 1 98.94 96 PHE A O 1
ATOM 799 N N . ARG A 1 97 ? -18.031 -1.782 0.099 1 98.75 97 ARG A N 1
ATOM 800 C CA . ARG A 1 97 ? -18.984 -1.745 -1.005 1 98.75 97 ARG A CA 1
ATOM 801 C C . ARG A 1 97 ? -20.391 -2.09 -0.524 1 98.75 97 ARG A C 1
ATOM 803 O O . ARG A 1 97 ? -20.656 -3.23 -0.141 1 98.75 97 ARG A O 1
ATOM 810 N N . ASP A 1 98 ? -21.219 -1.109 -0.539 1 96.94 98 ASP A N 1
ATOM 811 C CA . ASP A 1 98 ? -22.484 -1.29 0.172 1 96.94 98 ASP A CA 1
ATOM 812 C C . ASP A 1 98 ? -22.234 -1.717 1.618 1 96.94 98 ASP A C 1
ATOM 814 O O . ASP A 1 98 ? -21.578 -1.01 2.379 1 96.94 98 ASP A O 1
ATOM 818 N N . ASP A 1 99 ? -22.641 -2.891 2.049 1 97.12 99 ASP A N 1
ATOM 819 C CA . ASP A 1 99 ? -22.484 -3.301 3.441 1 97.12 99 ASP A CA 1
ATOM 820 C C . ASP A 1 99 ? -21.406 -4.375 3.578 1 97.12 99 ASP A C 1
ATOM 822 O O . ASP A 1 99 ? -21.219 -4.941 4.656 1 97.12 99 ASP A O 1
ATOM 826 N N . VAL A 1 100 ? -20.688 -4.551 2.533 1 98.31 100 VAL A N 1
ATOM 827 C CA . VAL A 1 100 ? -19.656 -5.578 2.551 1 98.31 100 VAL A CA 1
ATOM 828 C C . VAL A 1 100 ? -18.297 -4.941 2.828 1 98.31 100 VAL A C 1
ATOM 830 O O . VAL A 1 100 ? -17.859 -4.055 2.092 1 98.31 100 VAL A O 1
ATOM 833 N N . LEU A 1 101 ? -17.625 -5.398 3.887 1 98.88 101 LEU A N 1
ATOM 834 C CA . LEU A 1 101 ? -16.281 -4.938 4.207 1 98.88 101 LEU A CA 1
ATOM 835 C C . LEU A 1 101 ? -15.25 -5.539 3.252 1 98.88 101 LEU A C 1
ATOM 837 O O . LEU A 1 101 ? -15.094 -6.762 3.195 1 98.88 101 LEU A O 1
ATOM 841 N N . LEU A 1 102 ? -14.547 -4.664 2.525 1 98.81 102 LEU A N 1
ATOM 842 C CA . LEU A 1 102 ? -13.602 -5.121 1.517 1 98.81 102 LEU A CA 1
ATOM 843 C C . LEU A 1 102 ? -12.172 -5.086 2.055 1 98.81 102 LEU A C 1
ATOM 845 O O . LEU A 1 102 ? -11.336 -5.891 1.65 1 98.81 102 LEU A O 1
ATOM 849 N N . CYS A 1 103 ? -11.891 -4.145 2.883 1 98.81 103 CYS A N 1
ATOM 850 C CA . CYS A 1 103 ? -10.523 -3.879 3.322 1 98.81 103 CYS A CA 1
ATOM 851 C C . CYS A 1 103 ? -10.516 -3.104 4.637 1 98.81 103 CYS A C 1
ATOM 853 O O . CYS A 1 103 ? -11.359 -2.23 4.852 1 98.81 103 CYS A O 1
ATOM 855 N N . GLU A 1 104 ? -9.578 -3.418 5.5 1 98.88 104 GLU A N 1
ATOM 856 C CA . GLU A 1 104 ? -9.289 -2.652 6.707 1 98.88 104 GLU A CA 1
ATOM 857 C C . GLU A 1 104 ? -7.797 -2.363 6.832 1 98.88 104 GLU A C 1
ATOM 859 O O . GLU A 1 104 ? -6.965 -3.164 6.398 1 98.88 104 GLU A O 1
ATOM 864 N N . ALA A 1 105 ? -7.543 -1.278 7.5 1 98.94 105 ALA A N 1
ATOM 865 C CA . ALA A 1 105 ? -6.133 -0.912 7.594 1 98.94 105 ALA A CA 1
ATOM 866 C C . ALA A 1 105 ? -5.887 0.026 8.773 1 98.94 105 ALA A C 1
ATOM 868 O O . ALA A 1 105 ? -6.828 0.62 9.305 1 98.94 105 ALA A O 1
ATOM 869 N N . GLU A 1 106 ? -4.656 0.056 9.195 1 98.88 106 GLU A N 1
ATOM 870 C CA . GLU A 1 106 ? -4.164 1.007 10.195 1 98.88 106 GLU A CA 1
ATOM 871 C C . GLU A 1 106 ? -2.85 1.639 9.75 1 98.88 106 GLU A C 1
ATOM 873 O O . GLU A 1 106 ? -1.964 0.949 9.242 1 98.88 106 GLU A O 1
ATOM 878 N N . THR A 1 107 ? -2.77 2.916 9.961 1 98.81 107 THR A N 1
ATOM 879 C CA . THR A 1 107 ? -1.515 3.596 9.656 1 98.81 107 THR A CA 1
ATOM 880 C C . THR A 1 107 ? -0.993 4.344 10.883 1 98.81 107 THR A C 1
ATOM 882 O O . THR A 1 107 ? -1.776 4.875 11.672 1 98.81 107 THR A O 1
ATOM 885 N N . LEU A 1 108 ? 0.288 4.336 11.055 1 98.75 108 LEU A N 1
ATOM 886 C CA . LEU A 1 108 ? 1.017 5.254 11.922 1 98.75 108 LEU A CA 1
ATOM 887 C C . LEU A 1 108 ? 1.682 6.359 11.109 1 98.75 108 LEU A C 1
ATOM 889 O O . LEU A 1 108 ? 2.473 6.082 10.203 1 98.75 108 LEU A O 1
ATOM 893 N N . LEU A 1 109 ? 1.331 7.578 11.445 1 98 109 LEU A N 1
ATOM 894 C CA . LEU A 1 109 ? 1.913 8.727 10.766 1 98 109 LEU A CA 1
ATOM 895 C C . LEU A 1 109 ? 2.826 9.508 11.711 1 98 109 LEU A C 1
ATOM 897 O O . LEU A 1 109 ? 2.602 9.531 12.922 1 98 109 LEU A O 1
ATOM 901 N N . GLY A 1 110 ? 3.809 10.125 11.078 1 97.44 110 GLY A N 1
ATOM 902 C CA . GLY A 1 110 ? 4.699 11.008 11.82 1 97.44 110 GLY A CA 1
ATOM 903 C C . GLY A 1 110 ? 4.805 12.398 11.219 1 97.44 110 GLY A C 1
ATOM 904 O O . GLY A 1 110 ? 4.648 12.562 10.008 1 97.44 110 GLY A O 1
ATOM 905 N N . CYS A 1 111 ? 5.105 13.305 12.094 1 97.12 111 CYS A N 1
ATOM 906 C CA . CYS A 1 111 ? 5.359 14.68 11.664 1 97.12 111 CYS A CA 1
ATOM 907 C C . CYS A 1 111 ? 6.855 14.945 11.555 1 97.12 111 CYS A C 1
ATOM 909 O O . CYS A 1 111 ? 7.602 14.734 12.508 1 97.12 111 CYS A O 1
ATOM 911 N N . VAL A 1 112 ? 7.262 15.414 10.383 1 96.62 112 VAL A N 1
ATOM 912 C CA . VAL A 1 112 ? 8.688 15.625 10.188 1 96.62 112 VAL A CA 1
ATOM 913 C C . VAL A 1 112 ? 8.922 16.953 9.477 1 96.62 112 VAL A C 1
ATOM 915 O O . VAL A 1 112 ? 7.988 17.531 8.906 1 96.62 112 VAL A O 1
ATOM 918 N N . ASP A 1 113 ? 10.148 17.453 9.57 1 95.56 113 ASP A N 1
ATOM 919 C CA . ASP A 1 113 ? 10.523 18.625 8.773 1 95.56 113 ASP A CA 1
ATOM 920 C C . ASP A 1 113 ? 11.141 18.203 7.445 1 95.56 113 ASP A C 1
ATOM 922 O O . ASP A 1 113 ? 11.109 17.016 7.086 1 95.56 113 ASP A O 1
ATOM 926 N N . ALA A 1 114 ? 11.672 19.156 6.684 1 90.88 114 ALA A N 1
ATOM 927 C CA . ALA A 1 114 ? 12.18 18.922 5.336 1 90.88 114 ALA A CA 1
ATOM 928 C C . ALA A 1 114 ? 13.391 18 5.363 1 90.88 114 ALA A C 1
ATOM 930 O O . ALA A 1 114 ? 13.711 17.344 4.363 1 90.88 114 ALA A O 1
ATOM 931 N N . GLU A 1 115 ? 14.016 17.891 6.516 1 91.75 115 GLU A N 1
ATOM 932 C CA . GLU A 1 115 ? 15.203 17.047 6.652 1 91.75 115 GLU A CA 1
ATOM 933 C C . GLU A 1 115 ? 14.836 15.648 7.164 1 91.75 115 GLU A C 1
ATOM 935 O O . GLU A 1 115 ? 15.703 14.789 7.301 1 91.75 115 GLU A O 1
ATOM 940 N N . GLY A 1 116 ? 13.602 15.43 7.406 1 92.62 116 GLY A N 1
ATOM 941 C CA . GLY A 1 116 ? 13.148 14.133 7.871 1 92.62 116 GLY A CA 1
ATOM 942 C C . GLY A 1 116 ? 13.234 13.969 9.375 1 92.62 116 GLY A C 1
ATOM 943 O O . GLY A 1 116 ? 13.055 12.867 9.898 1 92.62 116 GLY A O 1
ATOM 944 N N . LYS A 1 117 ? 13.461 15.102 10.078 1 95.56 117 LYS A N 1
ATOM 945 C CA . LYS A 1 117 ? 13.539 15.062 11.531 1 95.56 117 LYS A CA 1
ATOM 946 C C . LYS A 1 117 ? 12.148 15.156 12.164 1 95.56 117 LYS A C 1
ATOM 948 O O . LYS A 1 117 ? 11.336 15.984 11.758 1 95.56 117 LYS A O 1
ATOM 953 N N . ILE A 1 118 ? 11.992 14.352 13.18 1 96.31 118 ILE A N 1
ATOM 954 C CA . ILE A 1 118 ? 10.703 14.32 13.859 1 96.31 118 ILE A CA 1
ATOM 955 C C . ILE A 1 118 ? 10.43 15.672 14.5 1 96.31 118 ILE A C 1
ATOM 957 O O . ILE A 1 118 ? 11.312 16.266 15.117 1 96.31 118 ILE A O 1
ATOM 961 N N . GLN A 1 119 ? 9.273 16.156 14.289 1 96.69 119 GLN A N 1
ATOM 962 C CA . GLN A 1 119 ? 8.812 17.422 14.852 1 96.69 119 GLN A CA 1
ATOM 963 C C . GLN A 1 119 ? 7.48 17.25 15.57 1 96.69 119 GLN A C 1
ATOM 965 O O . GLN A 1 119 ? 6.773 16.266 15.367 1 96.69 119 GLN A O 1
ATOM 970 N N . ARG A 1 120 ? 7.168 18.25 16.391 1 94.62 120 ARG A N 1
ATOM 971 C CA . ARG A 1 120 ? 5.836 18.328 16.984 1 94.62 120 ARG A CA 1
ATOM 972 C C . ARG A 1 120 ? 4.809 18.797 15.961 1 94.62 120 ARG A C 1
ATOM 974 O O . ARG A 1 120 ? 5.117 19.641 15.109 1 94.62 120 ARG A O 1
ATOM 981 N N . MET A 1 121 ? 3.621 18.266 16.172 1 91.56 121 MET A N 1
ATOM 982 C CA . MET A 1 121 ? 2.531 18.766 15.336 1 91.56 121 MET A CA 1
ATOM 983 C C . MET A 1 121 ? 2.285 20.25 15.594 1 91.56 121 MET A C 1
ATOM 985 O O . MET A 1 121 ? 2.334 20.688 16.734 1 91.56 121 MET A O 1
ATOM 989 N N . PRO A 1 122 ? 2.043 20.891 14.477 1 88.56 122 PRO A N 1
ATOM 990 C CA . PRO A 1 122 ? 1.702 22.297 14.727 1 88.56 122 PRO A CA 1
ATOM 991 C C . PRO A 1 122 ? 0.417 22.453 15.531 1 88.56 122 PRO A C 1
ATOM 993 O O . PRO A 1 122 ? -0.475 21.609 15.461 1 88.56 122 PRO A O 1
ATOM 996 N N . ASP A 1 123 ? 0.295 23.547 16.266 1 83.88 123 ASP A N 1
ATOM 997 C CA . ASP A 1 123 ? -0.813 23.781 17.188 1 83.88 123 ASP A CA 1
ATOM 998 C C . ASP A 1 123 ? -2.152 23.734 16.453 1 83.88 123 ASP A C 1
ATOM 1000 O O . ASP A 1 123 ? -3.123 23.172 16.969 1 83.88 123 ASP A O 1
ATOM 1004 N N . PHE A 1 124 ? -2.135 24.344 15.328 1 81.31 124 PHE A N 1
ATOM 1005 C CA . PHE A 1 124 ? -3.402 24.422 14.609 1 81.31 124 PHE A CA 1
ATOM 1006 C C . PHE A 1 124 ? -3.891 23.047 14.195 1 81.31 124 PHE A C 1
ATOM 1008 O O . PHE A 1 124 ? -5.094 22.828 14.016 1 81.31 124 PHE A O 1
ATOM 1015 N N . LEU A 1 125 ? -2.988 22.062 13.984 1 82.12 125 LEU A N 1
ATOM 1016 C CA . LEU A 1 125 ? -3.375 20.688 13.68 1 82.12 125 LEU A CA 1
ATOM 1017 C C . LEU A 1 125 ? -3.803 19.938 14.938 1 82.12 125 LEU A C 1
ATOM 1019 O O . LEU A 1 125 ? -4.832 19.266 14.945 1 82.12 125 LEU A O 1
ATOM 1023 N N . SER A 1 126 ? -3.109 20.141 15.969 1 80.81 126 SER A N 1
ATOM 1024 C CA . SER A 1 126 ? -3.398 19.469 17.234 1 80.81 126 SER A CA 1
ATOM 1025 C C . SER A 1 126 ? -4.754 19.891 17.781 1 80.81 126 SER A C 1
ATOM 1027 O O . SER A 1 126 ? -5.469 19.078 18.375 1 80.81 126 SER A O 1
ATOM 1029 N N . GLU A 1 127 ? -5.078 21.125 17.5 1 80.31 127 GLU A N 1
ATOM 1030 C CA . GLU A 1 127 ? -6.332 21.672 18.016 1 80.31 127 GLU A CA 1
ATOM 1031 C C . GLU A 1 127 ? -7.527 21.125 17.234 1 80.31 127 GLU A C 1
ATOM 1033 O O . GLU A 1 127 ? -8.656 21.125 17.75 1 80.31 127 GLU A O 1
ATOM 1038 N N . GLN A 1 128 ? -7.246 20.734 16.031 1 77.69 128 GLN A N 1
ATOM 1039 C CA . GLN A 1 128 ? -8.32 20.266 15.164 1 77.69 128 GLN A CA 1
ATOM 1040 C C . GLN A 1 128 ? -8.531 18.75 15.312 1 77.69 128 GLN A C 1
ATOM 1042 O O . GLN A 1 128 ? -9.516 18.203 14.82 1 77.69 128 GLN A O 1
ATOM 1047 N N . LEU A 1 129 ? -7.535 18.109 15.914 1 77.06 129 LEU A N 1
ATOM 1048 C CA . LEU A 1 129 ? -7.586 16.656 16.078 1 77.06 129 LEU A CA 1
ATOM 1049 C C . LEU A 1 129 ? -8.25 16.266 17.391 1 77.06 129 LEU A C 1
ATOM 1051 O O . LEU A 1 129 ? -9.023 15.312 17.453 1 77.06 129 LEU A O 1
ATOM 1055 N N . MET B 1 1 ? 16.016 -24.922 -3.115 1 52.16 1 MET B N 1
ATOM 1056 C CA . MET B 1 1 ? 15.422 -23.969 -4.035 1 52.16 1 MET B CA 1
ATOM 1057 C C . MET B 1 1 ? 15.508 -22.547 -3.473 1 52.16 1 MET B C 1
ATOM 1059 O O . MET B 1 1 ? 15.492 -22.359 -2.256 1 52.16 1 MET B O 1
ATOM 1063 N N . LEU B 1 2 ? 15.922 -21.484 -4.391 1 63.53 2 LEU B N 1
ATOM 1064 C CA . LEU B 1 2 ? 16.312 -20.141 -3.955 1 63.53 2 LEU B CA 1
ATOM 1065 C C . LEU B 1 2 ? 15.141 -19.438 -3.271 1 63.53 2 LEU B C 1
ATOM 1067 O O . LEU B 1 2 ? 14.047 -19.344 -3.834 1 63.53 2 LEU B O 1
ATOM 1071 N N . ARG B 1 3 ? 15.211 -19.156 -1.929 1 87.75 3 ARG B N 1
ATOM 1072 C CA . ARG B 1 3 ? 14.133 -18.562 -1.14 1 87.75 3 ARG B CA 1
ATOM 1073 C C . ARG B 1 3 ? 14.273 -17.047 -1.08 1 87.75 3 ARG B C 1
ATOM 1075 O O . ARG B 1 3 ? 13.531 -16.375 -0.353 1 87.75 3 ARG B O 1
ATOM 1082 N N . GLU B 1 4 ? 15.289 -16.609 -1.91 1 95.44 4 GLU B N 1
ATOM 1083 C CA . GLU B 1 4 ? 15.508 -15.164 -1.948 1 95.44 4 GLU B CA 1
ATOM 1084 C C . GLU B 1 4 ? 15.93 -14.703 -3.342 1 95.44 4 GLU B C 1
ATOM 1086 O O . GLU B 1 4 ? 16.484 -15.492 -4.121 1 95.44 4 GLU B O 1
ATOM 1091 N N . HIS B 1 5 ? 15.648 -13.5 -3.721 1 97.12 5 HIS B N 1
ATOM 1092 C CA . HIS B 1 5 ? 15.953 -12.883 -5.008 1 97.12 5 HIS B CA 1
ATOM 1093 C C . HIS B 1 5 ? 16.031 -11.367 -4.887 1 97.12 5 HIS B C 1
ATOM 1095 O O . HIS B 1 5 ? 15.438 -10.781 -3.979 1 97.12 5 HIS B O 1
ATOM 1101 N N . GLU B 1 6 ? 16.844 -10.75 -5.766 1 98 6 GLU B N 1
ATOM 1102 C CA . GLU B 1 6 ? 16.969 -9.297 -5.781 1 98 6 GLU B CA 1
ATOM 1103 C C . GLU B 1 6 ? 16.781 -8.742 -7.188 1 98 6 GLU B C 1
ATOM 1105 O O . GLU B 1 6 ? 17.25 -9.328 -8.164 1 98 6 GLU B O 1
ATOM 1110 N N . ILE B 1 7 ? 16.125 -7.637 -7.266 1 98.62 7 ILE B N 1
ATOM 1111 C CA . ILE B 1 7 ? 16.031 -6.898 -8.523 1 98.62 7 ILE B CA 1
ATOM 1112 C C . ILE B 1 7 ? 16.359 -5.426 -8.273 1 98.62 7 ILE B C 1
ATOM 1114 O O . ILE B 1 7 ? 16.375 -4.969 -7.129 1 98.62 7 ILE B O 1
ATOM 1118 N N . GLN B 1 8 ? 16.656 -4.758 -9.391 1 98.81 8 GLN B N 1
ATOM 1119 C CA . GLN B 1 8 ? 16.844 -3.312 -9.32 1 98.81 8 GLN B CA 1
ATOM 1120 C C . GLN B 1 8 ? 15.734 -2.576 -10.07 1 98.81 8 GLN B C 1
ATOM 1122 O O . GLN B 1 8 ? 15.312 -3.01 -11.148 1 98.81 8 GLN B O 1
ATOM 1127 N N . VAL B 1 9 ? 15.312 -1.524 -9.484 1 98.75 9 VAL B N 1
ATOM 1128 C CA . VAL B 1 9 ? 14.273 -0.708 -10.102 1 98.75 9 VAL B CA 1
ATOM 1129 C C . VAL B 1 9 ? 14.633 0.771 -9.977 1 98.75 9 VAL B C 1
ATOM 1131 O O . VAL B 1 9 ? 15.164 1.204 -8.945 1 98.75 9 VAL B O 1
ATOM 1134 N N . ARG B 1 10 ? 14.391 1.53 -11.008 1 98.75 10 ARG B N 1
ATOM 1135 C CA . ARG B 1 10 ? 14.57 2.979 -10.992 1 98.75 10 ARG B CA 1
ATOM 1136 C C . ARG B 1 10 ? 13.258 3.691 -10.711 1 98.75 10 ARG B C 1
ATOM 1138 O O . ARG B 1 10 ? 12.234 3.404 -11.344 1 98.75 10 ARG B O 1
ATOM 1145 N N . VAL B 1 11 ? 13.32 4.602 -9.734 1 98.81 11 VAL B N 1
ATOM 1146 C CA . VAL B 1 11 ? 12.117 5.367 -9.414 1 98.81 11 VAL B CA 1
ATOM 1147 C C . VAL B 1 11 ? 11.758 6.285 -10.586 1 98.81 11 VAL B C 1
ATOM 1149 O O . VAL B 1 11 ? 12.578 7.098 -11.016 1 98.81 11 VAL B O 1
ATOM 1152 N N . ARG B 1 12 ? 10.586 6.25 -11.047 1 98.62 12 ARG B N 1
ATOM 1153 C CA . ARG B 1 12 ? 10.109 7.062 -12.156 1 98.62 12 ARG B CA 1
ATOM 1154 C C . ARG B 1 12 ? 9.484 8.359 -11.664 1 98.62 12 ARG B C 1
ATOM 1156 O O . ARG B 1 12 ? 9.023 8.438 -10.523 1 98.62 12 ARG B O 1
ATOM 1163 N N . TYR B 1 13 ? 9.383 9.312 -12.555 1 98.38 13 TYR B N 1
ATOM 1164 C CA . TYR B 1 13 ? 8.836 10.625 -12.211 1 98.38 13 TYR B CA 1
ATOM 1165 C C . TYR B 1 13 ? 7.379 10.523 -11.789 1 98.38 13 TYR B C 1
ATOM 1167 O O . TYR B 1 13 ? 6.969 11.125 -10.797 1 98.38 13 TYR B O 1
ATOM 1175 N N . SER B 1 14 ? 6.562 9.742 -12.414 1 97.88 14 SER B N 1
ATOM 1176 C CA . SER B 1 14 ? 5.125 9.617 -12.18 1 97.88 14 SER B CA 1
ATOM 1177 C C . SER B 1 14 ? 4.836 8.906 -10.867 1 97.88 14 SER B C 1
ATOM 1179 O O . SER B 1 14 ? 3.691 8.867 -10.414 1 97.88 14 SER B O 1
ATOM 1181 N N . GLU B 1 15 ? 5.852 8.336 -10.266 1 98.38 15 GLU B N 1
ATOM 1182 C CA . GLU B 1 15 ? 5.668 7.57 -9.039 1 98.38 15 GLU B CA 1
ATOM 1183 C C . GLU B 1 15 ? 5.934 8.438 -7.805 1 98.38 15 GLU B C 1
ATOM 1185 O O . GLU B 1 15 ? 5.75 7.984 -6.676 1 98.38 15 GLU B O 1
ATOM 1190 N N . THR B 1 16 ? 6.441 9.672 -8.023 1 98 16 THR B N 1
ATOM 1191 C CA . THR B 1 16 ? 6.75 10.57 -6.918 1 98 16 THR B CA 1
ATOM 1192 C C . THR B 1 16 ? 5.539 11.43 -6.562 1 98 16 THR B C 1
ATOM 1194 O O . THR B 1 16 ? 4.559 11.461 -7.309 1 98 16 THR B O 1
ATOM 1197 N N . ASP B 1 17 ? 5.613 12.008 -5.355 1 96 17 ASP B N 1
ATOM 1198 C CA . ASP B 1 17 ? 4.508 12.844 -4.895 1 96 17 ASP B CA 1
ATOM 1199 C C . ASP B 1 17 ? 4.941 14.297 -4.754 1 96 17 ASP B C 1
ATOM 1201 O O . ASP B 1 17 ? 6.031 14.672 -5.191 1 96 17 ASP B O 1
ATOM 1205 N N . ALA B 1 18 ? 4.043 15.156 -4.246 1 92.25 18 ALA B N 1
ATOM 1206 C CA . ALA B 1 18 ? 4.262 16.594 -4.176 1 92.25 18 ALA B CA 1
ATOM 1207 C C . ALA B 1 18 ? 5.484 16.922 -3.326 1 92.25 18 ALA B C 1
ATOM 1209 O O . ALA B 1 18 ? 6.059 18.016 -3.451 1 92.25 18 ALA B O 1
ATOM 1210 N N . MET B 1 19 ? 5.918 15.953 -2.49 1 91.94 19 MET B N 1
ATOM 1211 C CA . MET B 1 19 ? 7.086 16.172 -1.646 1 91.94 19 MET B CA 1
ATOM 1212 C C . MET B 1 19 ? 8.367 15.789 -2.381 1 91.94 19 MET B C 1
ATOM 1214 O O . MET B 1 19 ? 9.469 16.016 -1.872 1 91.94 19 MET B O 1
ATOM 1218 N N . GLY B 1 20 ? 8.148 15.211 -3.572 1 94.06 20 GLY B N 1
ATOM 1219 C CA . GLY B 1 20 ? 9.297 14.766 -4.348 1 94.06 20 GLY B CA 1
ATOM 1220 C C . GLY B 1 20 ? 9.781 13.383 -3.953 1 94.06 20 GLY B C 1
ATOM 1221 O O . GLY B 1 20 ? 10.875 12.969 -4.344 1 94.06 20 GLY B O 1
ATOM 1222 N N . TYR B 1 21 ? 9.062 12.719 -3.129 1 96.94 21 TYR B N 1
ATOM 1223 C CA . TYR B 1 21 ? 9.414 11.375 -2.699 1 96.94 21 TYR B CA 1
ATOM 1224 C C . TYR B 1 21 ? 8.625 10.328 -3.488 1 96.94 21 TYR B C 1
ATOM 1226 O O . TYR B 1 21 ? 7.562 10.625 -4.031 1 96.94 21 TYR B O 1
ATOM 1234 N N . LEU B 1 22 ? 9.227 9.141 -3.611 1 98.5 22 LEU B N 1
ATOM 1235 C CA . LEU B 1 22 ? 8.398 8 -4 1 98.5 22 LEU B CA 1
ATOM 1236 C C . LEU B 1 22 ? 7.188 7.863 -3.08 1 98.5 22 LEU B C 1
ATOM 1238 O O . LEU B 1 22 ? 7.34 7.719 -1.865 1 98.5 22 LEU B O 1
ATOM 1242 N N . HIS B 1 23 ? 6.035 7.914 -3.693 1 98.5 23 HIS B N 1
ATOM 1243 C CA . HIS B 1 23 ? 4.812 7.777 -2.914 1 98.5 23 HIS B CA 1
ATOM 1244 C C . HIS B 1 23 ? 4.762 6.434 -2.195 1 98.5 23 HIS B C 1
ATOM 1246 O O . HIS B 1 23 ? 5.105 5.402 -2.777 1 98.5 23 HIS B O 1
ATOM 1252 N N . HIS B 1 24 ? 4.273 6.457 -0.953 1 98.62 24 HIS B N 1
ATOM 1253 C CA . HIS B 1 24 ? 4.34 5.262 -0.116 1 98.62 24 HIS B CA 1
ATOM 1254 C C . HIS B 1 24 ? 3.584 4.102 -0.754 1 98.62 24 HIS B C 1
ATOM 1256 O O . HIS B 1 24 ? 3.975 2.941 -0.597 1 98.62 24 HIS B O 1
ATOM 1262 N N . ALA B 1 25 ? 2.557 4.352 -1.483 1 98.69 25 ALA B N 1
ATOM 1263 C CA . ALA B 1 25 ? 1.756 3.301 -2.109 1 98.69 25 ALA B CA 1
ATOM 1264 C C . ALA B 1 25 ? 2.543 2.592 -3.207 1 98.69 25 ALA B C 1
ATOM 1266 O O . ALA B 1 25 ? 2.314 1.411 -3.48 1 98.69 25 ALA B O 1
ATOM 1267 N N . ASN B 1 26 ? 3.434 3.291 -3.801 1 98.75 26 ASN B N 1
ATOM 1268 C CA . ASN B 1 26 ? 4.105 2.756 -4.98 1 98.75 26 ASN B CA 1
ATOM 1269 C C . ASN B 1 26 ? 5.16 1.72 -4.605 1 98.75 26 ASN B C 1
ATOM 1271 O O . ASN B 1 26 ? 5.605 0.944 -5.453 1 98.75 26 ASN B O 1
ATOM 1275 N N . TYR B 1 27 ? 5.574 1.679 -3.34 1 98.94 27 TYR B N 1
ATOM 1276 C CA . TYR B 1 27 ? 6.457 0.61 -2.885 1 98.94 27 TYR B CA 1
ATOM 1277 C C . TYR B 1 27 ? 5.805 -0.754 -3.076 1 98.94 27 TYR B C 1
ATOM 1279 O O . TYR B 1 27 ? 6.492 -1.748 -3.322 1 98.94 27 TYR B O 1
ATOM 1287 N N . LEU B 1 28 ? 4.504 -0.805 -2.959 1 98.81 28 LEU B N 1
ATOM 1288 C CA . LEU B 1 28 ? 3.789 -2.07 -3.086 1 98.81 28 LEU B CA 1
ATOM 1289 C C . LEU B 1 28 ? 3.967 -2.656 -4.484 1 98.81 28 LEU B C 1
ATOM 1291 O O . LEU B 1 28 ? 4.027 -3.877 -4.645 1 98.81 28 LEU B O 1
ATOM 1295 N N . ASN B 1 29 ? 4.031 -1.809 -5.457 1 98.62 29 ASN B N 1
ATOM 1296 C CA . ASN B 1 29 ? 4.309 -2.273 -6.812 1 98.62 29 ASN B CA 1
ATOM 1297 C C . ASN B 1 29 ? 5.676 -2.947 -6.906 1 98.62 29 ASN B C 1
ATOM 1299 O O . ASN B 1 29 ? 5.836 -3.936 -7.625 1 98.62 29 ASN B O 1
ATOM 1303 N N . PHE B 1 30 ? 6.617 -2.432 -6.195 1 98.88 30 PHE B N 1
ATOM 1304 C CA . PHE B 1 30 ? 7.953 -3.018 -6.203 1 98.88 30 PHE B CA 1
ATOM 1305 C C . PHE B 1 30 ? 7.953 -4.375 -5.512 1 98.88 30 PHE B C 1
ATOM 1307 O O . PHE B 1 30 ? 8.664 -5.293 -5.934 1 98.88 30 PHE B O 1
ATOM 1314 N N . PHE B 1 31 ? 7.168 -4.477 -4.391 1 98.81 31 PHE B N 1
ATOM 1315 C CA . PHE B 1 31 ? 7.039 -5.773 -3.74 1 98.81 31 PHE B CA 1
ATOM 1316 C C . PHE B 1 31 ? 6.484 -6.812 -4.711 1 98.81 31 PHE B C 1
ATOM 1318 O O . PHE B 1 31 ? 6.98 -7.941 -4.77 1 98.81 31 PHE B O 1
ATOM 1325 N N . GLU B 1 32 ? 5.469 -6.43 -5.438 1 98.31 32 GLU B N 1
ATOM 1326 C CA . GLU B 1 32 ? 4.871 -7.316 -6.434 1 98.31 32 GLU B CA 1
ATOM 1327 C C . GLU B 1 32 ? 5.895 -7.73 -7.488 1 98.31 32 GLU B C 1
ATOM 1329 O O . GLU B 1 32 ? 5.996 -8.914 -7.832 1 98.31 32 GLU B O 1
ATOM 1334 N N . MET B 1 33 ? 6.637 -6.734 -8 1 98.19 33 MET B N 1
ATOM 1335 C CA . MET B 1 33 ? 7.688 -7.055 -8.961 1 98.19 33 MET B CA 1
ATOM 1336 C C . MET B 1 33 ? 8.688 -8.039 -8.367 1 98.19 33 MET B C 1
ATOM 1338 O O . MET B 1 33 ? 9.094 -9 -9.023 1 98.19 33 MET B O 1
ATOM 1342 N N . GLY B 1 34 ? 9.055 -7.789 -7.105 1 98.12 34 GLY B N 1
ATOM 1343 C CA . GLY B 1 34 ? 10.008 -8.648 -6.426 1 98.12 34 GLY B CA 1
ATOM 1344 C C . GLY B 1 34 ? 9.547 -10.094 -6.336 1 98.12 34 GLY B C 1
ATOM 1345 O O . GLY B 1 34 ? 10.297 -11.008 -6.691 1 98.12 34 GLY B O 1
ATOM 1346 N N . ARG B 1 35 ? 8.375 -10.312 -5.855 1 96.5 35 ARG B N 1
ATOM 1347 C CA . ARG B 1 35 ? 7.926 -11.688 -5.672 1 96.5 35 ARG B CA 1
ATOM 1348 C C . ARG B 1 35 ? 7.68 -12.367 -7.016 1 96.5 35 ARG B C 1
ATOM 1350 O O . ARG B 1 35 ? 7.879 -13.578 -7.152 1 96.5 35 ARG B O 1
ATOM 1357 N N . THR B 1 36 ? 7.254 -11.602 -8.047 1 95.94 36 THR B N 1
ATOM 1358 C CA . THR B 1 36 ? 7.09 -12.156 -9.383 1 95.94 36 THR B CA 1
ATOM 1359 C C . THR B 1 36 ? 8.43 -12.648 -9.938 1 95.94 36 THR B C 1
ATOM 1361 O O . THR B 1 36 ? 8.523 -13.766 -10.453 1 95.94 36 THR B O 1
ATOM 1364 N N . GLU B 1 37 ? 9.445 -11.844 -9.758 1 96.56 37 GLU B N 1
ATOM 1365 C CA . GLU B 1 37 ? 10.758 -12.203 -10.281 1 96.56 37 GLU B CA 1
ATOM 1366 C C . GLU B 1 37 ? 11.398 -13.32 -9.461 1 96.56 37 GLU B C 1
ATOM 1368 O O . GLU B 1 37 ? 12.125 -14.156 -10 1 96.56 37 GLU B O 1
ATOM 1373 N N . LEU B 1 38 ? 11.141 -13.344 -8.164 1 95.94 38 LEU B N 1
ATOM 1374 C CA . LEU B 1 38 ? 11.586 -14.469 -7.348 1 95.94 38 LEU B CA 1
ATOM 1375 C C . LEU B 1 38 ? 11.023 -15.781 -7.879 1 95.94 38 LEU B C 1
ATOM 1377 O O . LEU B 1 38 ? 11.766 -16.75 -8.039 1 95.94 38 LEU B O 1
ATOM 1381 N N . LEU B 1 39 ? 9.766 -15.766 -8.141 1 93.19 39 LEU B N 1
ATOM 1382 C CA . LEU B 1 39 ? 9.133 -16.969 -8.68 1 93.19 39 LEU B CA 1
ATOM 1383 C C . LEU B 1 39 ? 9.742 -17.344 -10.031 1 93.19 39 LEU B C 1
ATOM 1385 O O . LEU B 1 39 ? 10.016 -18.516 -10.281 1 93.19 39 LEU B O 1
ATOM 1389 N N . ARG B 1 40 ? 9.922 -16.359 -10.875 1 93.25 40 ARG B N 1
ATOM 1390 C CA . ARG B 1 40 ? 10.516 -16.609 -12.18 1 93.25 40 ARG B CA 1
ATOM 1391 C C . ARG B 1 40 ? 11.898 -17.219 -12.047 1 93.25 40 ARG B C 1
ATOM 1393 O O . ARG B 1 40 ? 12.242 -18.156 -12.773 1 93.25 40 ARG B O 1
ATOM 1400 N N . ALA B 1 41 ? 12.672 -16.75 -11.148 1 92.38 41 ALA B N 1
ATOM 1401 C CA . ALA B 1 41 ? 14.023 -17.25 -10.906 1 92.38 41 ALA B CA 1
ATOM 1402 C C . ALA B 1 41 ? 13.992 -18.703 -10.43 1 92.38 41 ALA B C 1
ATOM 1404 O O . ALA B 1 41 ? 14.969 -19.438 -10.578 1 92.38 41 ALA B O 1
ATOM 1405 N N . SER B 1 42 ? 12.867 -19.094 -9.867 1 88.19 42 SER B N 1
ATOM 1406 C CA . SER B 1 42 ? 12.711 -20.453 -9.352 1 88.19 42 SER B CA 1
ATOM 1407 C C . SER B 1 42 ? 12.125 -21.375 -10.406 1 88.19 42 SER B C 1
ATOM 1409 O O . SER B 1 42 ? 11.844 -22.547 -10.125 1 88.19 42 SER B O 1
ATOM 1411 N N . GLY B 1 43 ? 11.859 -20.828 -11.594 1 87.88 43 GLY B N 1
ATOM 1412 C CA . GLY B 1 43 ? 11.391 -21.656 -12.695 1 87.88 43 GLY B CA 1
ATOM 1413 C C . GLY B 1 43 ? 9.891 -21.562 -12.898 1 87.88 43 GLY B C 1
ATOM 1414 O O . GLY B 1 43 ? 9.336 -22.281 -13.742 1 87.88 43 GLY B O 1
ATOM 1415 N N . GLY B 1 44 ? 9.305 -20.703 -12.102 1 87.88 44 GLY B N 1
ATOM 1416 C CA . GLY B 1 44 ? 7.867 -20.531 -12.203 1 87.88 4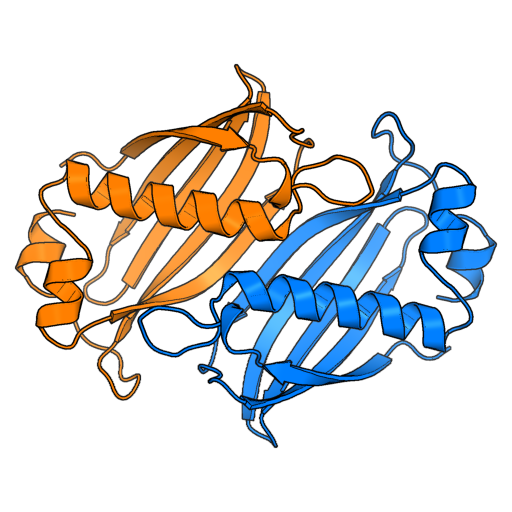4 GLY B CA 1
ATOM 1417 C C . GLY B 1 44 ? 7.457 -19.188 -12.766 1 87.88 44 GLY B C 1
ATOM 1418 O O . GLY B 1 44 ? 8.305 -18.375 -13.133 1 87.88 44 GLY B O 1
ATOM 1419 N N . ASN B 1 45 ? 6.066 -19.078 -12.953 1 89.38 45 ASN B N 1
ATOM 1420 C CA . ASN B 1 45 ? 5.504 -17.781 -13.328 1 89.38 45 ASN B CA 1
ATOM 1421 C C . ASN B 1 45 ? 4.02 -17.703 -12.977 1 89.38 45 ASN B C 1
ATOM 1423 O O . ASN B 1 45 ? 3.295 -18.688 -13.086 1 89.38 45 ASN B O 1
ATOM 1427 N N . TYR B 1 46 ? 3.68 -16.516 -12.594 1 89.38 46 TYR B N 1
ATOM 1428 C CA . TYR B 1 46 ? 2.309 -16.312 -12.141 1 89.38 46 TYR B CA 1
ATOM 1429 C C . TYR B 1 46 ? 1.327 -16.438 -13.297 1 89.38 46 TYR B C 1
ATOM 1431 O O . TYR B 1 46 ? 0.179 -16.844 -13.109 1 89.38 46 TYR B O 1
ATOM 1439 N N . ARG B 1 47 ? 1.767 -16.141 -14.484 1 91.06 47 ARG B N 1
ATOM 1440 C CA . ARG B 1 47 ? 0.902 -16.234 -15.656 1 91.06 47 ARG B CA 1
ATOM 1441 C C . ARG B 1 47 ? 0.397 -17.672 -15.844 1 91.06 47 ARG B C 1
ATOM 1443 O O . ARG B 1 47 ? -0.78 -17.875 -16.141 1 91.06 47 ARG B O 1
ATOM 1450 N N . SER B 1 48 ? 1.268 -18.625 -15.672 1 90.44 48 SER B N 1
ATOM 1451 C CA . SER B 1 48 ? 0.894 -20.031 -15.805 1 90.44 48 SER B CA 1
ATOM 1452 C C . SER B 1 48 ? -0.131 -20.438 -14.758 1 90.44 48 SER B C 1
ATOM 1454 O O . SER B 1 48 ? -0.997 -21.266 -15.016 1 90.44 48 SER B O 1
ATOM 1456 N N . VAL B 1 49 ? -0.043 -19.859 -13.562 1 91.19 49 VAL B N 1
ATOM 1457 C CA . VAL B 1 49 ? -1.002 -20.109 -12.492 1 91.19 49 VAL B CA 1
ATOM 1458 C C . VAL B 1 49 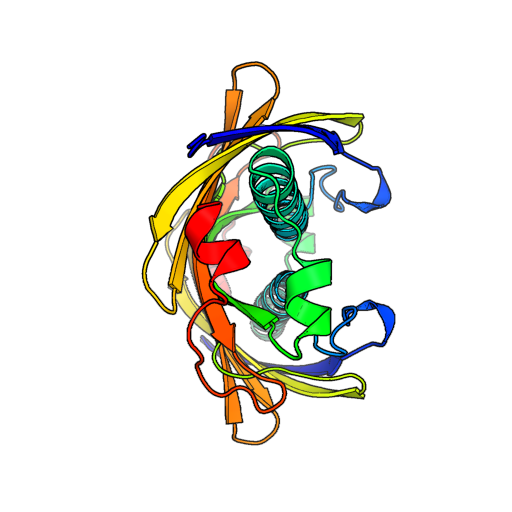? -2.381 -19.609 -12.898 1 91.19 49 VAL B C 1
ATOM 1460 O O . VAL B 1 49 ? -3.379 -20.312 -12.773 1 91.19 49 VAL B O 1
ATOM 1463 N N . GLU B 1 50 ? -2.379 -18.438 -13.438 1 92.44 50 GLU B N 1
ATOM 1464 C CA . GLU B 1 50 ? -3.625 -17.812 -13.875 1 92.44 50 GLU B CA 1
ATOM 1465 C C . GLU B 1 50 ? -4.273 -18.609 -15 1 92.44 50 GLU B C 1
ATOM 1467 O O . GLU B 1 50 ? -5.504 -18.672 -15.086 1 92.44 50 GLU B O 1
ATOM 1472 N N . GLU B 1 51 ? -3.482 -19.188 -15.891 1 92.44 51 GLU B N 1
ATOM 1473 C CA . GLU B 1 51 ? -3.979 -19.984 -17.016 1 92.44 51 GLU B CA 1
ATOM 1474 C C . GLU B 1 51 ? -4.73 -21.219 -16.516 1 92.44 51 GLU B C 1
ATOM 1476 O O . GLU B 1 51 ? -5.547 -21.797 -17.234 1 92.44 51 GLU B O 1
ATOM 1481 N N . GLN B 1 52 ? -4.5 -21.609 -15.328 1 92 52 GLN B N 1
ATOM 1482 C CA . GLN B 1 52 ? -5.176 -22.75 -14.727 1 92 52 GLN B CA 1
ATOM 1483 C C . GLN B 1 52 ? -6.422 -22.312 -13.961 1 92 52 GLN B C 1
ATOM 1485 O O . GLN B 1 52 ? -7.055 -23.125 -13.273 1 92 52 GLN B O 1
ATOM 1490 N N . GLY B 1 53 ? -6.711 -21.062 -14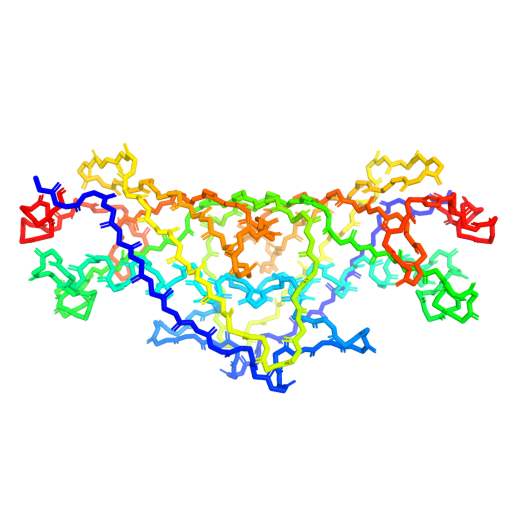.016 1 93.56 53 GLY B N 1
ATOM 1491 C CA . GLY B 1 53 ? -7.895 -20.531 -13.344 1 93.56 53 GLY B CA 1
ATOM 1492 C C . GLY B 1 53 ? -7.656 -20.219 -11.875 1 93.56 53 GLY B C 1
ATOM 1493 O O . GLY B 1 53 ? -8.602 -20.141 -11.094 1 93.56 53 GLY B O 1
ATOM 1494 N N . LEU B 1 54 ? -6.359 -20.141 -11.516 1 95.44 54 LEU B N 1
ATOM 1495 C CA . LEU B 1 54 ? -5.996 -19.828 -10.133 1 95.44 54 LEU B CA 1
ATOM 1496 C C . LEU B 1 54 ? -5.316 -18.469 -10.047 1 95.44 54 LEU B C 1
ATOM 1498 O O . LEU B 1 54 ? -4.703 -18.016 -11.016 1 95.44 54 LEU B O 1
ATOM 1502 N N . PHE B 1 55 ? -5.488 -17.875 -8.883 1 95.06 55 PHE B N 1
ATOM 1503 C CA . PHE B 1 55 ? -4.938 -16.547 -8.648 1 95.06 55 PHE B CA 1
ATOM 1504 C C . PHE B 1 55 ? -4.273 -16.453 -7.281 1 95.06 55 PHE B C 1
ATOM 1506 O O . PHE B 1 55 ? -4.754 -17.047 -6.312 1 95.06 55 PHE B O 1
ATOM 1513 N N . ILE B 1 56 ? -3.176 -15.805 -7.258 1 95.38 56 ILE B N 1
ATOM 1514 C CA . ILE B 1 56 ? -2.514 -15.492 -5.996 1 95.38 56 ILE B CA 1
ATOM 1515 C C . ILE B 1 56 ? -2.844 -14.055 -5.582 1 95.38 56 ILE B C 1
ATOM 1517 O O . ILE B 1 56 ? -2.525 -13.109 -6.305 1 95.38 56 ILE B O 1
ATOM 1521 N N . VAL B 1 57 ? -3.463 -13.898 -4.41 1 97.06 57 VAL B N 1
ATOM 1522 C CA . VAL B 1 57 ? -3.955 -12.594 -3.99 1 97.06 57 VAL B CA 1
ATOM 1523 C C . VAL B 1 57 ? -3.293 -12.188 -2.676 1 97.06 57 VAL B C 1
ATOM 1525 O O . VAL B 1 57 ? -2.912 -13.039 -1.875 1 97.06 57 VAL B O 1
ATOM 1528 N N . VAL B 1 58 ? -3.109 -10.922 -2.502 1 98.44 58 VAL B N 1
ATOM 1529 C CA . VAL B 1 58 ? -2.613 -10.414 -1.226 1 98.44 58 VAL B CA 1
ATOM 1530 C C . VAL B 1 58 ? -3.746 -10.398 -0.203 1 98.44 58 VAL B C 1
ATOM 1532 O O . VAL B 1 58 ? -4.789 -9.781 -0.436 1 98.44 58 VAL B O 1
ATOM 1535 N N . VAL B 1 59 ? -3.512 -11.031 0.913 1 98.44 59 VAL B N 1
ATOM 1536 C CA . VAL B 1 59 ? -4.496 -11.141 1.982 1 98.44 59 VAL B CA 1
ATOM 1537 C C . VAL B 1 59 ? -4.168 -10.148 3.094 1 98.44 59 VAL B C 1
ATOM 1539 O O . VAL B 1 59 ? -5.066 -9.531 3.668 1 98.44 59 VAL B O 1
ATOM 1542 N N . LYS B 1 60 ? -2.928 -10.094 3.406 1 98.81 60 LYS B N 1
ATOM 1543 C CA . LYS B 1 60 ? -2.434 -9.203 4.449 1 98.81 60 LYS B CA 1
ATOM 1544 C C . LYS B 1 60 ? -1.091 -8.594 4.059 1 98.81 60 LYS B C 1
ATOM 1546 O O . LYS B 1 60 ? -0.295 -9.219 3.361 1 98.81 60 LYS B O 1
ATOM 1551 N N . MET B 1 61 ? -0.87 -7.441 4.609 1 98.75 61 MET B N 1
ATOM 1552 C CA . MET B 1 61 ? 0.408 -6.777 4.367 1 98.75 61 MET B CA 1
ATOM 1553 C C . MET B 1 61 ? 0.771 -5.855 5.527 1 98.75 61 MET B C 1
ATOM 1555 O O . MET B 1 61 ? -0.094 -5.168 6.07 1 98.75 61 MET B O 1
ATOM 1559 N N . GLU B 1 62 ? 1.997 -5.883 5.859 1 98.88 62 GLU B N 1
ATOM 1560 C CA . GLU B 1 62 ? 2.578 -4.926 6.793 1 98.88 62 GLU B CA 1
ATOM 1561 C C . GLU B 1 62 ? 3.809 -4.246 6.199 1 98.88 62 GLU B C 1
ATOM 1563 O O . GLU B 1 62 ? 4.676 -4.914 5.625 1 98.88 62 GLU B O 1
ATOM 1568 N N . VAL B 1 63 ? 3.879 -2.975 6.363 1 98.94 63 VAL B N 1
ATOM 1569 C CA . VAL B 1 63 ? 4.977 -2.211 5.777 1 98.94 63 VAL B CA 1
ATOM 1570 C C . VAL B 1 63 ? 5.535 -1.236 6.812 1 98.94 63 VAL B C 1
ATOM 1572 O O . VAL B 1 63 ? 4.781 -0.599 7.547 1 98.94 63 VAL B O 1
ATOM 1575 N N . ARG B 1 64 ? 6.801 -1.132 6.855 1 98.88 64 ARG B N 1
ATOM 1576 C CA . ARG B 1 64 ? 7.504 -0.116 7.629 1 98.88 64 ARG B CA 1
ATOM 1577 C C . ARG B 1 64 ? 8.375 0.751 6.73 1 98.88 64 ARG B C 1
ATOM 1579 O O . ARG B 1 64 ? 9.258 0.242 6.031 1 98.88 64 ARG B O 1
ATOM 1586 N N . TYR B 1 65 ? 8.109 2.014 6.762 1 98.69 65 TYR B N 1
ATOM 1587 C CA . TYR B 1 65 ? 8.883 2.98 5.984 1 98.69 65 TYR B CA 1
ATOM 1588 C C . TYR B 1 65 ? 9.945 3.65 6.852 1 98.69 65 TYR B C 1
ATOM 1590 O O . TYR B 1 65 ? 9.625 4.234 7.891 1 98.69 65 TYR B O 1
ATOM 1598 N N . ARG B 1 66 ? 11.164 3.639 6.363 1 97.88 66 ARG B N 1
ATOM 1599 C CA . ARG B 1 66 ? 12.266 4.086 7.207 1 97.88 66 ARG B CA 1
ATOM 1600 C C . ARG B 1 66 ? 12.867 5.383 6.676 1 97.88 66 ARG B C 1
ATOM 1602 O O . ARG B 1 66 ? 13.25 6.262 7.449 1 97.88 66 ARG B O 1
ATOM 1609 N N . ALA B 1 67 ? 13.055 5.488 5.406 1 97.31 67 ALA B N 1
ATOM 1610 C CA . ALA B 1 67 ? 13.633 6.645 4.73 1 97.31 67 ALA B CA 1
ATOM 1611 C C . ALA B 1 67 ? 13.031 6.824 3.338 1 97.31 67 ALA B C 1
ATOM 1613 O O . ALA B 1 67 ? 12.57 5.855 2.727 1 97.31 67 ALA B O 1
ATOM 1614 N N . PRO B 1 68 ? 13.031 8.047 2.852 1 97.19 68 PRO B N 1
ATOM 1615 C CA . PRO B 1 68 ? 12.383 8.297 1.562 1 97.19 68 PRO B CA 1
ATOM 1616 C C . PRO B 1 68 ? 13.273 7.938 0.374 1 97.19 68 PRO B C 1
ATOM 1618 O O . PRO B 1 68 ? 14.5 7.949 0.492 1 97.19 68 PRO B O 1
ATOM 1621 N N . ALA B 1 69 ? 12.648 7.57 -0.73 1 98.31 69 ALA B N 1
ATOM 1622 C CA . ALA B 1 69 ? 13.281 7.504 -2.047 1 98.31 69 ALA B CA 1
ATOM 1623 C C . ALA B 1 69 ? 12.852 8.68 -2.918 1 98.31 69 ALA B C 1
ATOM 1625 O O . ALA B 1 69 ? 11.789 9.273 -2.699 1 98.31 69 ALA B O 1
ATOM 1626 N N . ARG B 1 70 ? 13.672 9.023 -3.945 1 97.88 70 ARG B N 1
ATOM 1627 C CA . ARG B 1 70 ? 13.414 10.164 -4.82 1 97.88 70 ARG B CA 1
ATOM 1628 C C . ARG B 1 70 ? 13.492 9.75 -6.289 1 97.88 70 ARG B C 1
ATOM 1630 O O . ARG B 1 70 ? 13.922 8.641 -6.605 1 97.88 70 ARG B O 1
ATOM 1637 N N . TYR B 1 71 ? 13.031 10.688 -7.098 1 98.44 71 TYR B N 1
ATOM 1638 C CA . TYR B 1 71 ? 13.102 10.477 -8.539 1 98.44 71 TYR B CA 1
ATOM 1639 C C . TYR B 1 71 ? 14.508 10.062 -8.961 1 98.44 71 TYR B C 1
ATOM 1641 O O . TYR B 1 71 ? 15.5 10.617 -8.477 1 98.44 71 TYR B O 1
ATOM 1649 N N . ASP B 1 72 ? 14.516 9.055 -9.805 1 98.44 72 ASP B N 1
ATOM 1650 C CA . ASP B 1 72 ? 15.719 8.586 -10.492 1 98.44 72 ASP B CA 1
ATOM 1651 C C . ASP B 1 72 ? 16.609 7.785 -9.547 1 98.44 72 ASP B C 1
ATOM 1653 O O . ASP B 1 72 ? 17.656 7.277 -9.961 1 98.44 72 ASP B O 1
ATOM 1657 N N . ASP B 1 73 ? 16.234 7.641 -8.312 1 98.69 73 ASP B N 1
ATOM 1658 C CA . ASP B 1 73 ? 16.953 6.727 -7.43 1 98.69 73 ASP B CA 1
ATOM 1659 C C . ASP B 1 73 ? 16.938 5.301 -7.977 1 98.69 73 ASP B C 1
ATOM 1661 O O . ASP B 1 73 ? 15.891 4.832 -8.445 1 98.69 73 ASP B O 1
ATOM 1665 N N . MET B 1 74 ? 18.078 4.645 -8 1 98.88 74 MET B N 1
ATOM 1666 C CA . MET B 1 74 ? 18.141 3.205 -8.242 1 98.88 74 MET B CA 1
ATOM 1667 C C . MET B 1 74 ? 17.984 2.432 -6.934 1 98.88 74 MET B C 1
ATOM 1669 O O . MET B 1 74 ? 18.781 2.594 -6.008 1 98.88 74 MET B O 1
ATOM 1673 N N . LEU B 1 75 ? 16.953 1.569 -6.887 1 98.94 75 LEU B N 1
ATOM 1674 C CA . LEU B 1 75 ? 16.641 0.844 -5.66 1 98.94 75 LEU B CA 1
ATOM 1675 C C . LEU B 1 75 ? 16.859 -0.653 -5.844 1 98.94 75 LEU B C 1
ATOM 1677 O O . LEU B 1 75 ? 16.625 -1.195 -6.926 1 98.94 75 LEU B O 1
ATOM 1681 N N . THR B 1 76 ? 17.344 -1.263 -4.777 1 98.94 76 THR B N 1
ATOM 1682 C CA . THR B 1 76 ? 17.406 -2.719 -4.723 1 98.94 76 THR B CA 1
ATOM 1683 C C . THR B 1 76 ? 16.25 -3.281 -3.908 1 98.94 76 THR B C 1
ATOM 1685 O O . THR B 1 76 ? 16.047 -2.906 -2.75 1 98.94 76 THR B O 1
ATOM 1688 N N . VAL B 1 77 ? 15.523 -4.129 -4.535 1 98.88 77 VAL B N 1
ATOM 1689 C CA . VAL B 1 77 ? 14.422 -4.816 -3.867 1 98.88 77 VAL B CA 1
ATOM 1690 C C . VAL B 1 77 ? 14.82 -6.262 -3.576 1 98.88 77 VAL B C 1
ATOM 1692 O O . VAL B 1 77 ? 14.992 -7.062 -4.5 1 98.88 77 VAL B O 1
ATOM 1695 N N . LYS B 1 78 ? 14.945 -6.539 -2.279 1 98.81 78 LYS B N 1
ATOM 1696 C CA . LYS B 1 78 ? 15.219 -7.906 -1.842 1 98.81 78 LYS B CA 1
ATOM 1697 C C . LYS B 1 78 ? 13.938 -8.602 -1.396 1 98.81 78 LYS B C 1
ATOM 1699 O O . LYS B 1 78 ? 13.195 -8.078 -0.568 1 98.81 78 LYS B O 1
ATOM 1704 N N . THR B 1 79 ? 13.742 -9.719 -1.944 1 98.62 79 THR B N 1
ATOM 1705 C CA . THR B 1 79 ? 12.539 -10.492 -1.643 1 98.62 79 THR B CA 1
ATOM 1706 C C . THR B 1 79 ? 12.906 -11.898 -1.174 1 98.62 79 THR B C 1
ATOM 1708 O O . THR B 1 79 ? 13.789 -12.539 -1.746 1 98.62 79 THR B O 1
ATOM 1711 N N . GLN B 1 80 ? 12.25 -12.312 -0.116 1 98 80 GLN B N 1
ATOM 1712 C CA . GLN B 1 80 ? 12.477 -13.648 0.42 1 98 80 GLN B CA 1
ATOM 1713 C C . GLN B 1 80 ? 11.156 -14.367 0.684 1 98 80 GLN B C 1
ATOM 1715 O O . GLN B 1 80 ? 10.234 -13.797 1.261 1 98 80 GLN B O 1
ATOM 1720 N N . LEU B 1 81 ? 11.055 -15.617 0.282 1 96.69 81 LEU B N 1
ATOM 1721 C CA . LEU B 1 81 ? 9.953 -16.484 0.702 1 96.69 81 LEU B CA 1
ATOM 1722 C C . LEU B 1 81 ? 10.211 -17.047 2.098 1 96.69 81 LEU B C 1
ATOM 1724 O O . LEU B 1 81 ? 11.141 -17.828 2.299 1 96.69 81 LEU B O 1
ATOM 1728 N N . ILE B 1 82 ? 9.32 -16.734 3.043 1 95.88 82 ILE B N 1
ATOM 1729 C CA . ILE B 1 82 ? 9.562 -17.078 4.438 1 95.88 82 ILE B CA 1
ATOM 1730 C C . ILE B 1 82 ? 8.82 -18.359 4.789 1 95.88 82 ILE B C 1
ATOM 1732 O O . ILE B 1 82 ? 9.273 -19.141 5.625 1 95.88 82 ILE B O 1
ATOM 1736 N N . ARG B 1 83 ? 7.738 -18.484 4.254 1 93.81 83 ARG B N 1
ATOM 1737 C CA . ARG B 1 83 ? 6.891 -19.625 4.543 1 93.81 83 ARG B CA 1
ATOM 1738 C C . ARG B 1 83 ? 6.008 -19.984 3.35 1 93.81 83 ARG B C 1
ATOM 1740 O O . ARG B 1 83 ? 5.535 -19.094 2.641 1 93.81 83 ARG B O 1
ATOM 1747 N N . SER B 1 84 ? 5.887 -21.219 3.16 1 93.06 84 SER B N 1
ATOM 1748 C CA . SER B 1 84 ? 4.969 -21.734 2.141 1 93.06 84 SER B CA 1
ATOM 1749 C C . SER B 1 84 ? 4.078 -22.828 2.697 1 93.06 84 SER B C 1
ATOM 1751 O O . SER B 1 84 ? 4.547 -23.703 3.426 1 93.06 84 SER B O 1
ATOM 1753 N N . SER B 1 85 ? 2.832 -22.688 2.521 1 92.62 85 SER B N 1
ATOM 1754 C CA . SER B 1 85 ? 1.851 -23.719 2.824 1 92.62 85 SER B CA 1
ATOM 1755 C C . SER B 1 85 ? 1.094 -24.141 1.571 1 92.62 85 SER B C 1
ATOM 1757 O O . SER B 1 85 ? 1.323 -23.609 0.487 1 92.62 85 SER B O 1
ATOM 1759 N N . PRO B 1 86 ? 0.205 -25.141 1.68 1 93.19 86 PRO B N 1
ATOM 1760 C CA . PRO B 1 86 ? -0.53 -25.578 0.492 1 93.19 86 PRO B CA 1
ATOM 1761 C C . PRO B 1 86 ? -1.406 -24.484 -0.1 1 93.19 86 PRO B C 1
ATOM 1763 O O . PRO B 1 86 ? -1.741 -24.516 -1.287 1 93.19 86 PRO B O 1
ATOM 1766 N N . ALA B 1 87 ? -1.742 -23.5 0.754 1 95.88 87 ALA B N 1
ATOM 1767 C CA . ALA B 1 87 ? -2.67 -22.5 0.207 1 95.88 87 ALA B CA 1
ATOM 1768 C C . ALA B 1 87 ? -2.16 -21.094 0.439 1 95.88 87 ALA B C 1
ATOM 1770 O O . ALA B 1 87 ? -2.795 -20.109 0.017 1 95.88 87 ALA B O 1
ATOM 1771 N N . LYS B 1 88 ? -0.988 -20.953 1.114 1 96.19 88 LYS B N 1
ATOM 1772 C CA . LYS B 1 88 ? -0.555 -19.609 1.501 1 96.19 88 LYS B CA 1
ATOM 1773 C C . LYS B 1 88 ? 0.949 -19.453 1.306 1 96.19 88 LYS B C 1
ATOM 1775 O O . LYS B 1 88 ? 1.71 -20.406 1.443 1 96.19 88 LYS B O 1
ATOM 1780 N N . LEU B 1 89 ? 1.315 -18.219 1.002 1 96.25 89 LE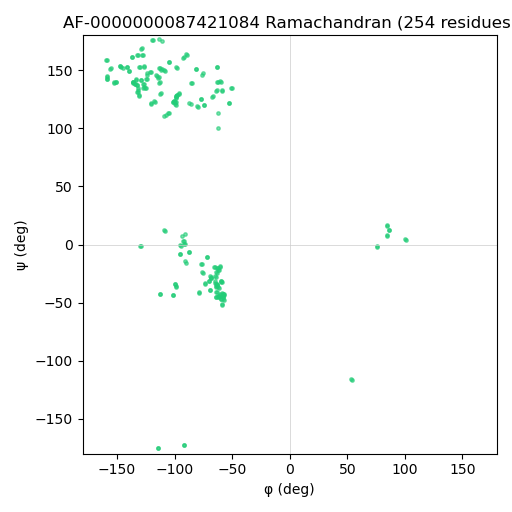U B N 1
ATOM 1781 C CA . LEU B 1 89 ? 2.713 -17.797 0.919 1 96.25 89 LEU B CA 1
ATOM 1782 C C . LEU B 1 89 ? 2.973 -16.578 1.786 1 96.25 89 LEU B C 1
ATOM 1784 O O . LEU B 1 89 ? 2.15 -15.656 1.829 1 96.25 89 LEU B O 1
ATOM 1788 N N . ILE B 1 90 ? 4.102 -16.594 2.479 1 98 90 ILE B N 1
ATOM 1789 C CA . ILE B 1 90 ? 4.555 -15.398 3.197 1 98 90 ILE B CA 1
ATOM 1790 C C . ILE B 1 90 ? 5.891 -14.93 2.629 1 98 90 ILE B C 1
ATOM 1792 O O . ILE B 1 90 ? 6.855 -15.695 2.576 1 98 90 ILE B O 1
ATOM 1796 N N . HIS B 1 91 ? 5.93 -13.703 2.195 1 98.25 91 HIS B N 1
ATOM 1797 C CA . HIS B 1 91 ? 7.141 -13.078 1.682 1 98.25 91 HIS B CA 1
ATOM 1798 C C . HIS B 1 91 ? 7.574 -11.906 2.559 1 98.25 91 HIS B C 1
ATOM 1800 O O . HIS B 1 91 ? 6.73 -11.18 3.08 1 98.25 91 HIS B O 1
ATOM 1806 N N . ASN B 1 92 ? 8.867 -11.766 2.631 1 98.69 92 ASN B N 1
ATOM 1807 C CA . ASN B 1 92 ? 9.469 -10.555 3.176 1 98.69 92 ASN B CA 1
ATOM 1808 C C . ASN B 1 92 ? 10.141 -9.719 2.086 1 98.69 92 ASN B C 1
ATOM 1810 O O . ASN B 1 92 ? 10.633 -10.266 1.099 1 98.69 92 ASN B O 1
ATOM 1814 N N . TYR B 1 93 ? 10.141 -8.453 2.332 1 98.88 93 TYR B N 1
ATOM 1815 C CA . TYR B 1 93 ? 10.75 -7.52 1.395 1 98.88 93 TYR B CA 1
ATOM 1816 C C . TYR B 1 93 ? 11.633 -6.512 2.125 1 98.88 93 TYR B C 1
ATOM 1818 O O . TYR B 1 93 ? 11.281 -6.047 3.213 1 98.88 93 TYR B O 1
ATOM 1826 N N . GLN B 1 94 ? 12.719 -6.188 1.509 1 98.88 94 GLN B N 1
ATOM 1827 C CA . GLN B 1 94 ? 13.547 -5.051 1.893 1 98.88 94 GLN B CA 1
ATOM 1828 C C . GLN B 1 94 ? 13.922 -4.207 0.677 1 98.88 94 GLN B C 1
ATOM 1830 O O . GLN B 1 94 ? 14.328 -4.742 -0.355 1 98.88 94 GLN B O 1
ATOM 1835 N N . VAL B 1 95 ? 13.742 -2.949 0.76 1 98.94 95 VAL B N 1
ATOM 1836 C CA . VAL B 1 95 ? 14.117 -2.029 -0.31 1 98.94 95 VAL B CA 1
ATOM 1837 C C . VAL B 1 95 ? 15.273 -1.148 0.145 1 98.94 95 VAL B C 1
ATOM 1839 O O . VAL B 1 95 ? 15.195 -0.497 1.189 1 98.94 95 VAL B O 1
ATOM 1842 N N . PHE B 1 96 ? 16.266 -1.097 -0.689 1 98.94 96 PHE B N 1
ATOM 1843 C CA . PHE B 1 96 ? 17.484 -0.354 -0.354 1 98.94 96 PHE B CA 1
ATOM 1844 C C . PHE B 1 96 ? 17.781 0.693 -1.419 1 98.94 96 PHE B C 1
ATOM 1846 O O . PHE B 1 96 ? 17.516 0.475 -2.604 1 98.94 96 PHE B O 1
ATOM 1853 N N . ARG B 1 97 ? 18.297 1.755 -1.055 1 98.81 97 ARG B N 1
ATOM 1854 C CA . ARG B 1 97 ? 19.109 2.645 -1.89 1 98.81 97 ARG B CA 1
ATOM 1855 C C . ARG B 1 97 ? 20.578 2.576 -1.506 1 98.81 97 ARG B C 1
ATOM 1857 O O . ARG B 1 97 ? 20.953 3.004 -0.415 1 98.81 97 ARG B O 1
ATOM 1864 N N . ASP B 1 98 ? 21.359 2.025 -2.379 1 96.88 98 ASP B N 1
ATOM 1865 C CA . ASP B 1 98 ? 22.703 1.669 -1.962 1 96.88 98 ASP B CA 1
ATOM 1866 C C . ASP B 1 98 ? 22.688 0.803 -0.705 1 96.88 98 ASP B C 1
ATOM 1868 O O . ASP B 1 98 ? 22.094 -0.278 -0.699 1 96.88 98 ASP B O 1
ATOM 1872 N N . ASP B 1 99 ? 23.203 1.233 0.421 1 97.12 99 ASP B N 1
ATOM 1873 C CA . ASP B 1 99 ? 23.25 0.404 1.621 1 97.12 99 ASP B CA 1
ATOM 1874 C C . ASP B 1 99 ? 22.266 0.906 2.678 1 97.12 99 ASP B C 1
ATOM 1876 O O . ASP B 1 99 ? 22.266 0.421 3.811 1 97.12 99 ASP B O 1
ATOM 1880 N N . VAL B 1 100 ? 21.422 1.775 2.262 1 98.31 100 VAL B N 1
ATOM 1881 C CA . VAL B 1 100 ? 20.469 2.35 3.203 1 98.31 100 VAL B CA 1
ATOM 1882 C C . VAL B 1 100 ? 19.125 1.652 3.053 1 98.31 100 VAL B C 1
ATOM 1884 O O . VAL B 1 100 ? 18.531 1.642 1.967 1 98.31 100 VAL B O 1
ATOM 1887 N N . LEU B 1 101 ? 18.609 1.073 4.148 1 98.88 101 LEU B N 1
ATOM 1888 C CA . LEU B 1 101 ? 17.281 0.457 4.16 1 98.88 101 LEU B CA 1
ATOM 1889 C C . LEU B 1 101 ? 16.188 1.519 4.164 1 98.88 101 LEU B C 1
ATOM 1891 O O . LEU B 1 101 ? 16.109 2.324 5.098 1 98.88 101 LEU B O 1
ATOM 1895 N N . LEU B 1 102 ? 15.344 1.489 3.127 1 98.8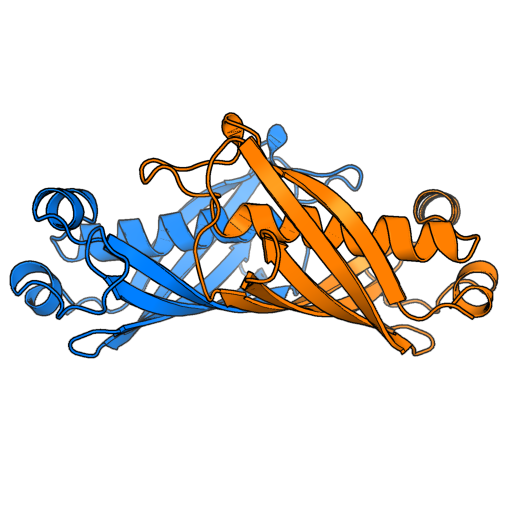8 102 LEU B N 1
ATOM 1896 C CA . LEU B 1 102 ? 14.312 2.504 2.975 1 98.88 102 LEU B CA 1
ATOM 1897 C C . LEU B 1 102 ? 12.961 1.981 3.459 1 98.88 102 LEU B C 1
ATOM 1899 O O . LEU B 1 102 ? 12.133 2.75 3.955 1 98.88 102 LEU B O 1
ATOM 1903 N N . CYS B 1 103 ? 12.742 0.747 3.266 1 98.81 103 CYS B N 1
ATOM 1904 C CA . CYS B 1 103 ? 11.43 0.155 3.508 1 98.81 103 CYS B CA 1
ATOM 1905 C C . CYS B 1 103 ? 11.539 -1.35 3.723 1 98.81 103 CYS B C 1
ATOM 1907 O O . CYS B 1 103 ? 12.352 -2.016 3.072 1 98.81 103 CYS B O 1
ATOM 1909 N N . GLU B 1 104 ? 10.742 -1.894 4.633 1 98.88 104 GLU B N 1
ATOM 1910 C CA . GLU B 1 104 ? 10.555 -3.33 4.824 1 98.88 104 GLU B CA 1
ATOM 1911 C C . GLU B 1 104 ? 9.078 -3.697 4.871 1 98.88 104 GLU B C 1
ATOM 1913 O O . GLU B 1 104 ? 8.25 -2.902 5.316 1 98.88 104 GLU B O 1
ATOM 1918 N N . ALA B 1 105 ? 8.844 -4.918 4.484 1 98.94 105 ALA B N 1
ATOM 1919 C CA . ALA B 1 105 ? 7.438 -5.309 4.438 1 98.94 105 ALA B CA 1
ATOM 1920 C C . ALA B 1 105 ? 7.289 -6.828 4.477 1 98.94 105 ALA B C 1
ATOM 1922 O O . ALA B 1 105 ? 8.258 -7.559 4.242 1 98.94 105 ALA B O 1
ATOM 1923 N N . GLU B 1 106 ? 6.125 -7.25 4.875 1 98.88 106 GLU B N 1
ATOM 1924 C CA . GLU B 1 106 ? 5.711 -8.648 4.82 1 98.88 106 GLU B CA 1
ATOM 1925 C C . GLU B 1 106 ? 4.312 -8.789 4.223 1 98.88 106 GLU B C 1
ATOM 1927 O O . GLU B 1 106 ? 3.412 -8.016 4.555 1 98.88 106 GLU B O 1
ATOM 1932 N N . THR B 1 107 ? 4.176 -9.766 3.379 1 98.81 107 THR B N 1
ATOM 1933 C CA . THR B 1 107 ? 2.855 -10.039 2.822 1 98.81 107 THR B CA 1
ATOM 1934 C C . THR B 1 107 ? 2.449 -11.492 3.07 1 98.81 107 THR B C 1
ATOM 1936 O O . THR B 1 107 ? 3.293 -12.391 3.049 1 98.81 107 THR B O 1
ATOM 1939 N N . LEU B 1 108 ? 1.205 -11.688 3.348 1 98.75 108 LEU B N 1
ATOM 1940 C CA . LEU B 1 108 ? 0.542 -12.984 3.271 1 98.75 108 LEU B CA 1
ATOM 1941 C C . LEU B 1 108 ? -0.285 -13.094 1.995 1 98.75 108 LEU B C 1
ATOM 1943 O O . LEU B 1 108 ? -1.167 -12.273 1.746 1 98.75 108 LEU B O 1
ATOM 1947 N N . LEU B 1 109 ? 0.026 -14.109 1.22 1 97.94 109 LEU B N 1
ATOM 1948 C CA . LEU B 1 109 ? -0.704 -14.352 -0.02 1 97.94 109 LEU B CA 1
ATOM 1949 C C . LEU B 1 109 ? -1.534 -15.625 0.079 1 97.94 109 LEU B C 1
ATOM 1951 O O . LEU B 1 109 ? -1.158 -16.562 0.787 1 97.94 109 LEU B O 1
ATOM 1955 N N . GLY B 1 110 ? -2.623 -15.594 -0.664 1 97.44 110 GLY B N 1
ATOM 1956 C CA . GLY B 1 110 ? -3.465 -16.766 -0.769 1 97.44 110 GLY B CA 1
ATOM 1957 C C . GLY B 1 110 ? -3.732 -17.188 -2.203 1 97.44 110 GLY B C 1
ATOM 1958 O O . GLY B 1 110 ? -3.752 -16.344 -3.105 1 97.44 110 GLY B O 1
ATOM 1959 N N . CYS B 1 111 ? -3.975 -18.469 -2.322 1 97.12 111 CYS B N 1
ATOM 1960 C CA . CYS B 1 111 ? -4.367 -19 -3.617 1 97.12 111 CYS B CA 1
ATOM 1961 C C . CYS B 1 111 ? -5.879 -19.172 -3.701 1 97.12 111 CYS B C 1
ATOM 1963 O O . CYS B 1 111 ? -6.48 -19.828 -2.846 1 97.12 111 CYS B O 1
ATOM 1965 N N . VAL B 1 112 ? -6.453 -18.594 -4.738 1 96.56 112 VAL B N 1
ATOM 1966 C CA . VAL B 1 112 ? -7.906 -18.656 -4.848 1 96.56 112 VAL B CA 1
ATOM 1967 C C . VAL B 1 112 ? -8.305 -18.969 -6.289 1 96.56 112 VAL B C 1
ATOM 1969 O O . VAL B 1 112 ? -7.492 -18.844 -7.207 1 96.56 112 VAL B O 1
ATOM 1972 N N . ASP B 1 113 ? -9.547 -19.438 -6.457 1 95.62 113 ASP B N 1
ATOM 1973 C CA . ASP B 1 113 ? -10.094 -19.562 -7.801 1 95.62 113 ASP B CA 1
ATOM 1974 C C . ASP B 1 113 ? -10.852 -18.312 -8.219 1 95.62 113 ASP B C 1
ATOM 1976 O O . ASP B 1 113 ? -10.789 -17.281 -7.535 1 95.62 113 ASP B O 1
ATOM 1980 N N . ALA B 1 114 ? -11.531 -18.359 -9.375 1 90.94 114 ALA B N 1
ATOM 1981 C CA . ALA B 1 114 ? -12.188 -17.203 -9.969 1 90.94 114 ALA B CA 1
ATOM 1982 C C . ALA B 1 114 ? -13.328 -16.703 -9.078 1 90.94 114 ALA B C 1
ATOM 1984 O O . ALA B 1 114 ? -13.727 -15.539 -9.164 1 90.94 114 ALA B O 1
ATOM 1985 N N . GLU B 1 115 ? -13.789 -17.562 -8.195 1 91.81 115 GLU B N 1
ATOM 1986 C CA . GLU B 1 115 ? -14.891 -17.188 -7.312 1 91.81 115 GLU B CA 1
ATOM 1987 C C . GLU B 1 115 ? -14.375 -16.688 -5.965 1 91.81 115 GLU B C 1
ATOM 1989 O O . GLU B 1 115 ? -15.164 -16.312 -5.098 1 91.81 115 GLU B O 1
ATOM 1994 N N . GLY B 1 116 ? -13.117 -16.672 -5.801 1 92.62 116 GLY B N 1
ATOM 1995 C CA . GLY B 1 116 ? -12.523 -16.188 -4.566 1 92.62 116 GLY B CA 1
ATOM 1996 C C . GLY B 1 116 ? -12.406 -17.25 -3.494 1 92.62 116 GLY B C 1
ATOM 1997 O O . GLY B 1 116 ? -12.094 -16.953 -2.342 1 92.62 116 GLY B O 1
ATOM 1998 N N . LYS B 1 117 ? -12.609 -18.531 -3.902 1 95.56 117 LYS B N 1
ATOM 1999 C CA . LYS B 1 117 ? -12.5 -19.625 -2.953 1 95.56 117 LYS B CA 1
ATOM 2000 C C . LYS B 1 117 ? -11.055 -20.094 -2.811 1 95.56 117 LYS B C 1
ATOM 2002 O O . LYS B 1 117 ? -10.344 -20.25 -3.807 1 95.56 117 LYS B O 1
ATOM 2007 N N . ILE B 1 118 ? -10.719 -20.359 -1.578 1 96.38 118 ILE B N 1
ATOM 2008 C CA . ILE B 1 118 ? -9.359 -20.797 -1.292 1 96.38 118 ILE B CA 1
ATOM 2009 C C . ILE B 1 118 ? -9.086 -22.125 -1.976 1 96.38 118 ILE B C 1
ATOM 2011 O O . ILE B 1 118 ? -9.922 -23.031 -1.943 1 96.38 118 ILE B O 1
ATOM 2015 N N . GLN B 1 119 ? -7.988 -22.188 -2.617 1 96.75 119 GLN B N 1
ATOM 2016 C CA . GLN B 1 119 ? -7.547 -23.391 -3.311 1 96.75 119 GLN B CA 1
ATOM 2017 C C . GLN B 1 119 ? -6.125 -23.766 -2.902 1 96.75 119 GLN B C 1
ATOM 2019 O O . GLN B 1 119 ? -5.391 -22.953 -2.355 1 96.75 119 GLN B O 1
ATOM 2024 N N . ARG B 1 120 ? -5.781 -25.016 -3.211 1 94.62 120 ARG B N 1
ATOM 2025 C CA . ARG B 1 120 ? -4.395 -25.453 -3.074 1 94.62 120 ARG B CA 1
ATOM 2026 C C . ARG B 1 120 ? -3.539 -24.906 -4.211 1 94.62 120 ARG B C 1
ATOM 2028 O O . ARG B 1 120 ? -4.008 -24.781 -5.348 1 94.62 120 ARG B O 1
ATOM 2035 N N . MET B 1 121 ? -2.303 -24.641 -3.812 1 91.5 121 MET B N 1
ATOM 2036 C CA . MET B 1 121 ? -1.363 -24.25 -4.855 1 91.5 121 MET B CA 1
ATOM 2037 C C . MET B 1 121 ? -1.178 -25.375 -5.875 1 91.5 121 MET B C 1
ATOM 2039 O O . MET B 1 121 ? -1.103 -26.547 -5.508 1 91.5 121 MET B O 1
ATOM 2043 N N . PRO B 1 122 ? -1.122 -24.906 -7.094 1 88.38 122 PRO B N 1
ATOM 2044 C CA . PRO B 1 122 ? -0.839 -25.953 -8.07 1 88.38 122 PRO B CA 1
ATOM 2045 C C . PRO B 1 122 ? 0.528 -26.609 -7.859 1 88.38 122 PRO B C 1
ATOM 2047 O O . PRO B 1 122 ? 1.452 -25.953 -7.363 1 88.38 122 PRO B O 1
ATOM 2050 N N . ASP B 1 123 ? 0.683 -27.844 -8.266 1 83.81 123 ASP B N 1
ATOM 2051 C CA . ASP B 1 123 ? 1.886 -28.641 -8.023 1 83.81 123 ASP B CA 1
ATOM 2052 C C . ASP B 1 123 ? 3.119 -27.953 -8.609 1 83.81 123 ASP B C 1
ATOM 2054 O O . ASP B 1 123 ? 4.18 -27.938 -7.984 1 83.81 123 ASP B O 1
ATOM 2058 N N . PHE B 1 124 ? 2.92 -27.469 -9.773 1 81.31 124 PHE B N 1
ATOM 2059 C CA . PHE B 1 124 ? 4.074 -26.891 -10.453 1 81.31 124 PHE B CA 1
ATOM 2060 C C . PHE B 1 124 ? 4.59 -25.656 -9.703 1 81.31 124 PHE B C 1
ATOM 2062 O O . PHE B 1 124 ? 5.766 -25.312 -9.82 1 81.31 124 PHE B O 1
ATOM 2069 N N . LEU B 1 125 ? 3.723 -24.938 -8.953 1 82 125 LEU B N 1
ATOM 2070 C CA . LEU B 1 125 ? 4.152 -23.812 -8.133 1 82 125 LEU B CA 1
ATOM 2071 C C . LEU B 1 125 ? 4.785 -24.297 -6.828 1 82 125 LEU B C 1
ATOM 2073 O O . LEU B 1 125 ? 5.848 -23.812 -6.434 1 82 125 LEU B O 1
ATOM 2077 N N . SER B 1 126 ? 4.219 -25.25 -6.246 1 80.69 126 SER B N 1
ATOM 2078 C CA . SER B 1 126 ? 4.707 -25.781 -4.977 1 80.69 126 SER B CA 1
ATOM 2079 C C . SER B 1 126 ? 6.09 -26.406 -5.129 1 80.69 126 SER B C 1
ATOM 2081 O O . SER B 1 126 ? 6.922 -26.312 -4.223 1 80.69 126 SER B O 1
ATOM 2083 N N . GLU B 1 127 ? 6.305 -26.938 -6.309 1 80.44 127 GLU B N 1
ATOM 2084 C CA . GLU B 1 127 ? 7.574 -27.609 -6.566 1 80.44 127 GLU B CA 1
ATOM 2085 C C . GLU B 1 127 ? 8.695 -26.609 -6.789 1 80.44 127 GLU B C 1
ATOM 2087 O O . GLU B 1 127 ? 9.875 -26.938 -6.637 1 80.44 127 GLU B O 1
ATOM 2092 N N . GLN B 1 128 ? 8.289 -25.438 -7.195 1 77.75 128 GLN B N 1
ATOM 2093 C CA . GLN B 1 128 ? 9.273 -24.406 -7.512 1 77.75 128 GLN B CA 1
ATOM 2094 C C . GLN B 1 128 ? 9.594 -23.547 -6.289 1 77.75 128 GLN B C 1
ATOM 2096 O O . GLN B 1 128 ? 10.547 -22.766 -6.305 1 77.75 128 GLN B O 1
ATOM 2101 N N . LEU B 1 129 ? 8.734 -23.672 -5.273 1 77.19 129 LEU B N 1
ATOM 2102 C CA . LEU B 1 129 ? 8.898 -22.875 -4.062 1 77.19 129 LEU B CA 1
ATOM 2103 C C . LEU B 1 129 ? 9.742 -23.609 -3.031 1 77.19 129 LEU B C 1
ATOM 2105 O O . LEU B 1 129 ? 10.57 -23 -2.352 1 77.19 129 LEU B O 1
#

Foldseek 3Di:
DAQKDKDKDFAAPVQADPVQFRDPVCVVVVLVVRVQVVLVVLVDGQVVCVVVQKHKAWDDKDKDFDATHGHGQMKMKMKGWDDDDQFKTKMKIWIDRPNHTGMIMITIIGMAGPVRHGDGRDPVSVVSD/DAQKDKDKDAAAPVQADPVQFRDPVCVVVVLVVRVQVVLVVLVDHQVVCVVVQKHKAWDDKDKDFDATHGHGQMKMKMKGWDDDDQFKTKMKIFIDRPNHTGMIMITIIGMAGPVRHGDGRDPVSVVSD

InterPro domains:
  IPR006684 Acyl-CoA thioester hydrolase YbgC/YbaW family [PIRSF003230] (2-128)
  IPR006684 Acyl-CoA thioester hydrolase YbgC/YbaW family [TIGR00051] (9-118)
  IPR029069 HotDog domain superfamily [SSF54637] (4-128)
  IPR050563 4-hydroxybenzoyl-CoA thioesterase [PTHR31793] (5-128)

pLDDT: mean 94.88, std 6.71, range [50.09, 98.94]

Organism: NCBI:txid2527985